Protein AF-A0AAP3NME7-F1 (afdb_monomer)

Secondary structure (DSSP, 8-state):
--SSS-HHHHHHHHHHHHHTTS-HHHHHHHHHHHHHH-SEEEEESS----SSTTHHHHTTPPPP-EESS--GGGTTSSTT-EEEEE-TT--EEEEEEE-STTS-EEEEEEEE-TTS-EEEEEEEE-TT-SS--EEEEEEEEEEEETTEEEEEEEESSTT-EEEEEEEE-GGG-EEEEEEEETT-SS-EEEEEEEETTEEEEEEETTEEEEE---

Nearest PDB structures (foldseek):
  7q97-assembly1_B  TM=2.924E-01  e=1.103E-02  Pseudomonas protegens Pf-5
  5jdp-assembly1_A  TM=5.737E-01  e=1.686E+00  Homo sapiens

Solvent-accessible surface area (backbone atoms only — not comparable to full-atom values): 11974 Å² total; per-residue (Å²): 134,72,68,85,77,29,66,69,55,46,54,51,51,55,53,48,60,60,58,68,74,57,62,65,71,58,53,54,51,49,50,57,54,48,61,72,58,40,68,46,79,49,39,16,62,32,70,69,80,77,92,60,82,62,53,44,60,77,67,72,48,78,72,34,50,80,52,77,91,74,50,81,88,51,44,60,76,44,52,45,30,27,38,39,24,16,34,90,85,68,45,74,37,36,40,35,31,20,70,34,90,94,60,28,35,44,36,35,43,48,45,81,43,98,87,71,29,38,38,34,41,32,36,38,37,36,94,86,61,86,50,81,60,43,72,51,32,40,35,37,40,37,75,80,51,99,47,33,37,36,36,40,37,36,40,75,49,93,75,43,39,36,39,40,36,40,32,41,44,79,93,82,36,66,37,37,36,40,38,40,44,60,92,51,96,62,71,47,61,33,44,48,41,68,54,95,92,37,79,41,38,33,22,45,82,94,43,78,72,34,66,57,81,131

Radius of gyration: 18.11 Å; Cα contacts (8 Å, |Δi|>4): 436; chains: 1; bounding box: 48×40×45 Å

Sequence (214 aa):
MDIIRNDKIVEIKDMLFDKLKQDISFLEKRITIQERSVSNWKYATDEFYTLIPFEKELNKMKKGRILKNIQFDERFASPYIFSFGFSKEEKLLLTQHSLGKDFGIISQVYDYHNSGCIEYFILRSYPSKKYNSKLVSIGILFQ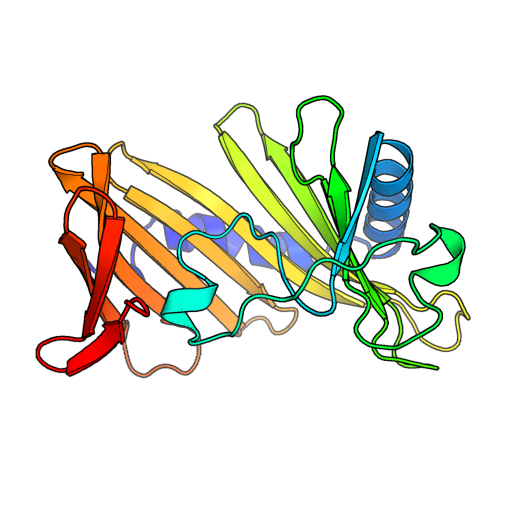INDLLQAHVCVSDNKHNWSTTAYHVGNENKVDKIFRYASGWNNQTEYDLEYVDNKLNKIKIGNVVWWKSKK

Mean predicted aligned error: 3.88 Å

Organism: Phocaeicola vulgatus (NCBI:txid821)

Foldseek 3Di:
DALVPDPVLVVVQVVFLVVQPDDPVVVVVVLVVLVVQFPDKWKWQAAADDPDPCPCQQVVHDHTDTDPPQDPVCQAVDFRTWIFGAHPVRHTAKIWGYNDPPQAIWIKGWDQDPQRKIKIWIKGDDPVVPDHIHTAKIKMWHAPDPQKIKIKMAGPPSQWIKMKMFGQDPPRHGQKIWIDIRPDPGIFIWGFDDDPNHTAFIDRVVHTSGGDDD

pLDDT: mean 93.89, std 5.18, range [59.44, 98.56]

Structure (mmCIF, N/CA/C/O backbone):
data_AF-A0AAP3NME7-F1
#
_entry.id   AF-A0AAP3NME7-F1
#
loop_
_atom_site.group_PDB
_atom_site.id
_atom_site.type_symbol
_atom_site.label_atom_id
_atom_site.label_alt_id
_atom_site.label_comp_id
_atom_site.label_asym_id
_atom_site.label_entity_id
_atom_site.label_seq_id
_atom_site.pdbx_PDB_ins_code
_atom_site.Cartn_x
_atom_site.Cartn_y
_atom_site.Cartn_z
_atom_site.occupancy
_atom_site.B_iso_or_equiv
_atom_site.auth_seq_id
_atom_site.auth_comp_id
_atom_site.auth_asym_id
_atom_site.auth_atom_id
_atom_site.pdbx_PDB_model_num
ATOM 1 N N . MET A 1 1 ? -21.104 -9.146 -0.918 1.00 86.38 1 MET A N 1
ATOM 2 C CA . MET A 1 1 ? -20.842 -8.491 -2.221 1.00 86.38 1 MET A CA 1
ATOM 3 C C . MET A 1 1 ? -19.822 -9.324 -2.976 1.00 86.38 1 MET A C 1
ATOM 5 O O . MET A 1 1 ? -18.858 -9.711 -2.338 1.00 86.38 1 MET A O 1
ATOM 9 N N . ASP A 1 2 ? -20.010 -9.604 -4.268 1.00 92.94 2 ASP A N 1
ATOM 10 C CA . ASP A 1 2 ? -18.978 -10.248 -5.100 1.00 92.94 2 ASP A CA 1
ATOM 11 C C . ASP A 1 2 ? -18.031 -9.175 -5.659 1.00 92.94 2 ASP A C 1
ATOM 13 O O . ASP A 1 2 ? -18.408 -8.399 -6.537 1.00 92.94 2 ASP A O 1
ATOM 17 N N . ILE A 1 3 ? -16.821 -9.085 -5.103 1.00 95.44 3 ILE A N 1
ATOM 18 C CA . ILE A 1 3 ? -15.822 -8.089 -5.527 1.00 95.44 3 ILE A CA 1
ATOM 19 C C . ILE A 1 3 ? -14.993 -8.565 -6.717 1.00 95.44 3 ILE A C 1
ATOM 21 O O . ILE A 1 3 ? -14.364 -7.756 -7.391 1.00 95.44 3 ILE A O 1
ATOM 25 N N . ILE A 1 4 ? -14.984 -9.873 -6.976 1.00 94.00 4 ILE A N 1
ATOM 26 C CA . ILE A 1 4 ? -14.194 -10.483 -8.046 1.00 94.00 4 ILE A CA 1
ATOM 27 C C . ILE A 1 4 ? -14.828 -10.144 -9.398 1.00 94.00 4 ILE A C 1
ATOM 29 O O . ILE A 1 4 ? -14.119 -9.919 -10.377 1.00 94.00 4 ILE A O 1
ATOM 33 N N . ARG A 1 5 ? -16.165 -10.084 -9.432 1.00 94.50 5 ARG A N 1
ATOM 34 C CA . ARG A 1 5 ? -16.970 -9.773 -10.622 1.00 94.50 5 ARG A CA 1
ATOM 35 C C . ARG A 1 5 ? -17.509 -8.343 -10.657 1.00 94.50 5 ARG A C 1
ATOM 37 O O . ARG A 1 5 ? -18.351 -8.043 -11.491 1.00 94.50 5 ARG A O 1
ATOM 44 N N . ASN A 1 6 ? -17.076 -7.465 -9.755 1.00 97.19 6 ASN A N 1
ATOM 45 C CA . ASN A 1 6 ? -17.519 -6.075 -9.784 1.00 97.19 6 ASN A CA 1
ATOM 46 C C . ASN A 1 6 ? -16.933 -5.353 -11.010 1.00 97.19 6 ASN A C 1
ATOM 48 O O . ASN A 1 6 ? -15.712 -5.256 -11.129 1.00 97.19 6 ASN A O 1
ATOM 52 N N . ASP A 1 7 ? -17.792 -4.810 -11.876 1.00 97.00 7 ASP A N 1
ATOM 53 C CA . ASP A 1 7 ? -17.394 -4.218 -13.163 1.00 97.00 7 ASP A CA 1
ATOM 54 C C . ASP A 1 7 ? -16.286 -3.168 -13.028 1.00 97.00 7 ASP A C 1
ATOM 56 O O . ASP A 1 7 ? -15.306 -3.200 -13.771 1.00 97.00 7 ASP A O 1
ATOM 60 N N . LYS A 1 8 ? -16.383 -2.277 -12.030 1.00 97.00 8 LYS A N 1
ATOM 61 C CA . LYS A 1 8 ? -15.382 -1.223 -11.827 1.00 97.00 8 LYS A CA 1
ATOM 62 C C . LYS A 1 8 ? -14.039 -1.787 -11.367 1.00 97.00 8 LYS A C 1
ATOM 64 O O . LYS A 1 8 ? -12.994 -1.321 -11.814 1.00 97.00 8 LYS A O 1
ATOM 69 N N . ILE A 1 9 ? -14.047 -2.794 -10.493 1.00 97.81 9 ILE A N 1
ATOM 70 C CA . ILE A 1 9 ? -12.821 -3.482 -10.059 1.00 97.81 9 ILE A CA 1
ATOM 71 C C . ILE A 1 9 ? -12.172 -4.210 -11.240 1.00 97.81 9 ILE A C 1
ATOM 73 O O . ILE A 1 9 ? -10.954 -4.130 -11.398 1.00 97.81 9 ILE A O 1
ATOM 77 N N . VAL A 1 10 ? -12.965 -4.878 -12.084 1.00 96.81 10 VAL A N 1
ATOM 78 C CA . VAL A 1 10 ? -12.473 -5.579 -13.280 1.00 96.81 10 VAL A CA 1
ATOM 79 C C . VAL A 1 10 ? -11.861 -4.596 -14.280 1.00 96.81 10 VAL A C 1
ATOM 81 O O . VAL A 1 10 ? -10.721 -4.806 -14.690 1.00 96.81 10 VAL A O 1
ATOM 84 N N . GLU A 1 11 ? -12.557 -3.497 -14.589 1.00 97.56 11 GLU A N 1
ATOM 85 C CA . GLU A 1 11 ? -12.071 -2.423 -15.468 1.00 97.56 11 GLU A CA 1
ATOM 86 C C . GLU A 1 11 ? -10.728 -1.863 -14.978 1.00 97.56 11 GLU A C 1
ATOM 88 O O . GLU A 1 11 ? -9.763 -1.769 -15.738 1.00 97.56 11 GLU A O 1
ATOM 93 N N . ILE A 1 12 ? -10.638 -1.533 -13.685 1.00 97.44 12 ILE A N 1
ATOM 94 C CA . ILE A 1 12 ? -9.415 -0.996 -13.086 1.00 97.44 12 ILE A CA 1
ATOM 95 C C . ILE A 1 12 ? -8.284 -2.023 -13.114 1.00 97.44 12 ILE A C 1
ATOM 97 O O . ILE A 1 12 ? -7.155 -1.681 -13.455 1.00 97.44 12 ILE A O 1
ATOM 101 N N . LYS A 1 13 ? -8.566 -3.283 -12.784 1.00 96.88 13 LYS A N 1
ATOM 102 C CA . LYS A 1 13 ? -7.583 -4.369 -12.831 1.00 96.88 13 LYS A CA 1
ATOM 103 C C . LYS A 1 13 ? -7.006 -4.527 -14.245 1.00 96.88 13 LYS A C 1
ATOM 105 O O . LYS A 1 13 ? -5.787 -4.608 -14.387 1.00 96.88 13 LYS A O 1
ATOM 110 N N . ASP A 1 14 ? -7.847 -4.520 -15.278 1.00 95.31 14 ASP A N 1
ATOM 111 C CA . ASP A 1 14 ? -7.400 -4.642 -16.671 1.00 95.31 14 ASP A CA 1
ATOM 112 C C . ASP A 1 14 ? -6.575 -3.415 -17.105 1.00 95.31 14 ASP A C 1
ATOM 114 O O . ASP A 1 14 ? -5.476 -3.567 -17.646 1.00 95.31 14 ASP A O 1
ATOM 118 N N . MET A 1 15 ? -7.019 -2.204 -16.746 1.00 95.81 15 MET A N 1
ATOM 119 C CA . MET A 1 15 ? -6.250 -0.969 -16.948 1.00 95.81 15 MET A CA 1
ATOM 120 C C . MET A 1 15 ? -4.861 -1.043 -16.289 1.00 95.81 15 MET A C 1
ATOM 122 O O . MET A 1 15 ? -3.862 -0.643 -16.892 1.00 95.81 15 MET A O 1
ATOM 126 N N . LEU A 1 16 ? -4.765 -1.545 -15.054 1.00 96.50 16 LEU A N 1
ATOM 127 C CA . LEU A 1 16 ? -3.485 -1.675 -14.356 1.00 96.50 16 LEU A CA 1
ATOM 128 C C . LEU A 1 16 ? -2.552 -2.684 -15.043 1.00 96.50 16 LEU A C 1
ATOM 130 O O . LEU A 1 16 ? -1.351 -2.426 -15.139 1.00 96.50 16 LEU A O 1
ATOM 134 N N . PHE A 1 17 ? -3.078 -3.801 -15.557 1.00 95.38 17 PHE A N 1
ATOM 135 C CA . PHE A 1 17 ? -2.277 -4.762 -16.323 1.00 95.38 17 PHE A CA 1
ATOM 136 C C . PHE A 1 17 ? -1.698 -4.152 -17.602 1.00 95.38 17 PHE A C 1
ATOM 138 O O . PHE A 1 17 ? -0.556 -4.452 -17.960 1.00 95.38 17 PHE A O 1
ATOM 145 N N . ASP A 1 18 ? -2.432 -3.266 -18.273 1.00 92.50 18 ASP A N 1
ATOM 146 C CA . ASP A 1 18 ? -1.892 -2.526 -19.413 1.00 92.50 18 ASP A CA 1
ATOM 147 C C . ASP A 1 18 ? -0.803 -1.536 -18.996 1.00 92.50 18 ASP A C 1
ATOM 149 O O . ASP A 1 18 ? 0.238 -1.448 -19.656 1.00 92.50 18 ASP A O 1
ATOM 153 N N . LYS A 1 19 ? -0.969 -0.870 -17.848 1.00 93.00 19 LYS A N 1
ATOM 154 C CA . LYS A 1 19 ? 0.046 0.029 -17.281 1.00 93.00 19 LYS A CA 1
ATOM 155 C C . LYS A 1 19 ? 1.337 -0.675 -16.853 1.00 93.00 19 LYS A C 1
ATOM 157 O O . LYS A 1 19 ? 2.363 -0.004 -16.748 1.00 93.00 19 LYS A O 1
ATOM 162 N N . LEU A 1 20 ? 1.355 -1.994 -16.646 1.00 89.88 20 LEU A N 1
ATOM 163 C CA . LEU A 1 20 ? 2.603 -2.723 -16.360 1.00 89.88 20 LEU A CA 1
ATOM 164 C C . LEU A 1 20 ? 3.596 -2.706 -17.530 1.00 89.88 20 LEU A C 1
ATOM 166 O O . LEU A 1 20 ? 4.779 -2.968 -17.330 1.00 89.88 20 LEU A O 1
ATOM 170 N N . LYS A 1 21 ? 3.137 -2.393 -18.746 1.00 86.25 21 LYS A N 1
ATOM 171 C CA . LYS A 1 21 ? 3.973 -2.313 -19.955 1.00 86.25 21 LYS A CA 1
ATOM 172 C C . LYS A 1 21 ? 4.757 -0.995 -20.057 1.00 86.25 21 LYS A C 1
ATOM 174 O O . LYS A 1 21 ? 5.397 -0.751 -21.076 1.00 86.25 21 LYS A O 1
ATOM 179 N N . GLN A 1 22 ? 4.675 -0.131 -19.042 1.00 85.00 22 GLN A N 1
ATOM 180 C CA . GLN A 1 22 ? 5.386 1.145 -19.003 1.00 85.00 22 GLN A CA 1
ATOM 181 C C . GLN A 1 22 ? 6.907 0.965 -19.041 1.00 85.00 22 GLN A C 1
ATOM 183 O O . GLN A 1 22 ? 7.461 0.008 -18.500 1.00 85.00 22 GLN A O 1
ATOM 188 N N . ASP A 1 23 ? 7.584 1.941 -19.646 1.00 90.81 23 ASP A N 1
ATOM 189 C CA . ASP A 1 23 ? 9.041 1.980 -19.695 1.00 90.81 23 ASP A CA 1
ATOM 190 C C . ASP A 1 23 ? 9.629 2.170 -18.286 1.00 90.81 23 ASP A C 1
ATOM 192 O O . ASP A 1 23 ? 9.327 3.132 -17.576 1.00 90.81 23 ASP A O 1
ATOM 196 N N . ILE A 1 24 ? 10.523 1.263 -17.896 1.00 94.50 24 ILE A N 1
ATOM 197 C CA . ILE A 1 24 ? 11.250 1.319 -16.626 1.00 94.50 24 ILE A CA 1
ATOM 198 C C . ILE A 1 24 ? 12.038 2.627 -16.495 1.00 94.50 24 ILE A C 1
ATOM 200 O O . ILE A 1 24 ? 12.068 3.205 -15.408 1.00 94.50 24 ILE A O 1
ATOM 204 N N . SER A 1 25 ? 12.606 3.146 -17.590 1.00 93.38 25 SER A N 1
ATOM 205 C CA . SER A 1 25 ? 13.375 4.398 -17.566 1.00 93.38 25 SER A CA 1
ATOM 206 C C . SER A 1 25 ? 12.507 5.599 -17.173 1.00 93.38 25 SER A C 1
ATOM 208 O O . SER A 1 25 ? 12.960 6.527 -16.494 1.00 93.38 25 SER A O 1
ATOM 210 N N . PHE A 1 26 ? 11.228 5.575 -17.560 1.00 94.81 26 PHE A N 1
ATOM 211 C CA . PHE A 1 26 ? 10.251 6.578 -17.160 1.00 94.81 26 PHE A CA 1
ATOM 212 C C . PHE A 1 26 ? 9.952 6.478 -15.659 1.00 94.81 26 PHE A C 1
ATOM 214 O O . PHE A 1 26 ? 9.967 7.495 -14.966 1.00 94.81 26 PHE A O 1
ATOM 221 N N . LEU A 1 27 ? 9.763 5.267 -15.131 1.00 96.00 27 LEU A N 1
ATOM 222 C CA . LEU A 1 27 ? 9.500 5.046 -13.704 1.00 96.00 27 LEU A CA 1
ATOM 223 C C . LEU A 1 27 ? 10.687 5.444 -12.814 1.00 96.00 27 LEU A C 1
ATOM 225 O O . LEU A 1 27 ? 10.493 6.043 -11.757 1.00 96.00 27 LEU A O 1
ATOM 229 N N . GLU A 1 28 ? 11.920 5.191 -13.252 1.00 95.50 28 GLU A N 1
ATOM 230 C CA . GLU A 1 28 ? 13.125 5.660 -12.555 1.00 95.50 28 GLU A CA 1
ATOM 231 C C . GLU A 1 28 ? 13.175 7.192 -12.476 1.00 95.50 28 GLU A C 1
ATOM 233 O O . GLU A 1 28 ? 13.398 7.754 -11.401 1.00 95.50 28 GLU A O 1
ATOM 238 N N . LYS A 1 29 ? 12.883 7.885 -13.587 1.00 95.06 29 LYS A N 1
ATOM 239 C CA . LYS A 1 29 ? 12.782 9.355 -13.602 1.00 95.06 29 LYS A CA 1
ATOM 240 C C . LYS A 1 29 ? 11.693 9.853 -12.654 1.00 95.06 29 LYS A C 1
ATOM 242 O O . LYS A 1 29 ? 11.905 10.844 -11.957 1.00 95.06 29 LYS A O 1
ATOM 247 N N . ARG A 1 30 ? 10.545 9.168 -12.599 1.00 96.06 30 ARG A N 1
ATOM 248 C CA . ARG A 1 30 ? 9.440 9.499 -11.684 1.00 96.06 30 ARG A CA 1
ATOM 249 C C . ARG A 1 30 ? 9.868 9.405 -10.221 1.00 96.06 30 ARG A C 1
ATOM 251 O O . ARG A 1 30 ? 9.563 10.323 -9.468 1.00 96.06 30 ARG A O 1
ATOM 258 N N . ILE A 1 31 ? 10.644 8.388 -9.838 1.00 97.06 31 ILE A N 1
ATOM 259 C CA . ILE A 1 31 ? 11.216 8.295 -8.482 1.00 97.06 31 ILE A CA 1
ATOM 260 C C . ILE A 1 31 ? 12.098 9.510 -8.184 1.00 97.06 31 ILE A C 1
ATOM 262 O O . ILE A 1 31 ? 11.928 10.136 -7.142 1.00 97.06 31 ILE A O 1
ATOM 266 N N . THR A 1 32 ? 13.003 9.885 -9.095 1.00 95.62 32 THR A N 1
ATOM 267 C CA . THR A 1 32 ? 13.884 11.049 -8.892 1.00 95.62 32 THR A CA 1
ATOM 268 C C . THR A 1 32 ? 13.103 12.357 -8.763 1.00 95.62 32 THR A C 1
ATOM 270 O O . THR A 1 32 ? 13.440 13.197 -7.929 1.00 95.62 32 THR A O 1
ATOM 273 N N . ILE A 1 33 ? 12.060 12.547 -9.575 1.00 96.06 33 ILE A N 1
ATOM 274 C CA . ILE A 1 33 ? 11.172 13.714 -9.475 1.00 96.06 33 ILE A CA 1
ATOM 275 C C . ILE A 1 33 ? 10.486 13.729 -8.108 1.00 96.06 33 ILE A C 1
ATOM 277 O O . ILE A 1 33 ? 10.497 14.759 -7.433 1.00 96.06 33 ILE A O 1
ATOM 281 N N . GLN A 1 34 ? 9.944 12.586 -7.679 1.00 96.56 34 GLN A N 1
ATOM 282 C CA . GLN A 1 34 ? 9.242 12.495 -6.409 1.00 96.56 34 GLN A CA 1
ATOM 283 C C . GLN A 1 34 ? 10.178 12.761 -5.230 1.00 96.56 34 GLN A C 1
ATOM 285 O O . GLN A 1 34 ? 9.835 13.554 -4.360 1.00 96.56 34 GLN A O 1
ATOM 290 N N . GLU A 1 35 ? 11.378 12.180 -5.233 1.00 96.56 35 GLU A N 1
ATOM 291 C CA . GLU A 1 35 ? 12.401 12.385 -4.203 1.00 96.56 35 GLU A CA 1
ATOM 292 C C . GLU A 1 35 ? 12.738 13.875 -4.023 1.00 96.56 35 GLU A C 1
ATOM 294 O O . GLU A 1 35 ? 12.797 14.358 -2.896 1.00 96.56 35 GLU A O 1
ATOM 299 N N . ARG A 1 36 ? 12.853 14.634 -5.124 1.00 96.44 36 ARG A N 1
ATOM 300 C CA . ARG A 1 36 ? 13.091 16.092 -5.097 1.00 96.44 36 ARG A CA 1
ATOM 301 C C . ARG A 1 36 ? 11.895 16.909 -4.605 1.00 96.44 36 ARG A C 1
ATOM 303 O O . ARG A 1 36 ? 12.078 18.034 -4.154 1.00 96.44 36 ARG A O 1
ATOM 310 N N . SER A 1 37 ? 10.683 16.373 -4.726 1.00 96.62 37 SER A N 1
ATOM 311 C CA . SER A 1 37 ? 9.457 17.024 -4.243 1.00 96.62 37 SER A CA 1
ATOM 312 C C . SER A 1 37 ? 9.191 16.788 -2.751 1.00 96.62 37 SER A C 1
ATOM 314 O O . SER A 1 37 ? 8.343 17.461 -2.158 1.00 96.62 37 SER A O 1
ATOM 316 N N . VAL A 1 38 ? 9.911 15.847 -2.129 1.00 98.19 38 VAL A N 1
ATOM 317 C CA . VAL A 1 38 ? 9.785 15.571 -0.698 1.00 98.19 38 VAL A CA 1
ATOM 318 C C . VAL A 1 38 ? 10.272 16.770 0.106 1.00 98.19 38 VAL A C 1
ATOM 320 O O . VAL A 1 38 ? 11.386 17.254 -0.060 1.00 98.19 38 VAL A O 1
ATOM 323 N N . SER A 1 39 ? 9.419 17.229 1.015 1.00 98.00 39 SER A N 1
ATOM 324 C CA . SER A 1 39 ? 9.710 18.325 1.939 1.00 98.00 39 SER A CA 1
ATOM 325 C C . SER A 1 39 ? 10.208 17.832 3.295 1.00 98.00 39 SER A C 1
ATOM 327 O O . SER A 1 39 ? 10.923 18.556 3.980 1.00 98.00 39 SER A O 1
ATOM 329 N N . ASN A 1 40 ? 9.842 16.610 3.688 1.00 97.12 40 ASN A N 1
ATOM 330 C CA . ASN A 1 40 ? 10.252 16.023 4.958 1.00 97.12 40 ASN A CA 1
ATOM 331 C C . ASN A 1 40 ? 10.410 14.502 4.850 1.00 97.12 40 ASN A C 1
ATOM 333 O O . ASN A 1 40 ? 9.555 13.827 4.277 1.00 97.12 40 ASN A O 1
ATOM 337 N N . TRP A 1 41 ? 11.465 13.965 5.459 1.00 97.88 41 TRP A N 1
ATOM 338 C CA . TRP A 1 41 ? 11.725 12.530 5.532 1.00 97.88 41 TRP A CA 1
ATOM 339 C C . TRP A 1 41 ? 11.542 12.015 6.957 1.00 97.88 41 TRP A C 1
ATOM 341 O O . TRP A 1 41 ? 12.089 12.567 7.910 1.00 97.88 41 TRP A O 1
ATOM 351 N N . LYS A 1 42 ? 10.800 10.916 7.100 1.00 97.81 42 LYS A N 1
ATOM 352 C CA . LYS A 1 42 ? 10.694 10.154 8.352 1.00 97.81 42 LYS A CA 1
ATOM 353 C C . LYS A 1 42 ? 11.240 8.753 8.118 1.00 97.81 42 LYS A C 1
ATOM 355 O O . LYS A 1 42 ? 11.057 8.194 7.040 1.00 97.81 42 LYS A O 1
ATOM 360 N N . TYR A 1 43 ? 11.868 8.175 9.137 1.00 97.75 43 TYR A N 1
ATOM 361 C CA . TYR A 1 43 ? 12.502 6.863 9.036 1.00 97.75 43 TYR A CA 1
ATOM 362 C C . TYR A 1 43 ? 11.931 5.899 10.068 1.00 97.75 43 TYR A C 1
ATOM 364 O O . TYR A 1 43 ? 11.576 6.307 11.177 1.00 97.75 43 TYR A O 1
ATOM 372 N N . ALA A 1 44 ? 11.842 4.618 9.723 1.00 97.00 44 ALA A N 1
ATOM 373 C CA . ALA A 1 44 ? 11.409 3.578 10.644 1.00 97.00 44 ALA A CA 1
ATOM 374 C C . ALA A 1 44 ? 12.091 2.232 10.374 1.00 97.00 44 ALA A C 1
ATOM 376 O O . ALA A 1 44 ? 12.656 2.005 9.310 1.00 97.00 44 ALA A O 1
ATOM 377 N N . THR A 1 45 ? 12.008 1.331 11.351 1.00 94.56 45 THR A N 1
ATOM 378 C CA . THR A 1 45 ? 12.553 -0.039 11.265 1.00 94.56 45 THR A CA 1
ATOM 379 C C . THR A 1 45 ? 11.772 -0.973 10.337 1.00 94.56 45 THR A C 1
ATOM 381 O O . THR A 1 45 ? 12.190 -2.103 10.125 1.00 94.56 45 THR A O 1
ATOM 384 N N . ASP A 1 46 ? 10.574 -0.566 9.922 1.00 93.88 46 ASP A N 1
ATOM 385 C CA . ASP A 1 46 ? 9.649 -1.322 9.074 1.00 93.88 46 ASP A CA 1
ATOM 386 C C . ASP A 1 46 ? 8.564 -0.357 8.560 1.00 93.88 46 ASP A C 1
ATOM 388 O O . ASP A 1 46 ? 8.566 0.828 8.922 1.00 93.88 46 ASP A O 1
ATOM 392 N N . GLU A 1 47 ? 7.587 -0.849 7.799 1.00 93.00 47 GLU A N 1
ATOM 393 C CA . GLU A 1 47 ? 6.435 -0.069 7.367 1.00 93.00 47 GLU A CA 1
ATOM 394 C C . GLU A 1 47 ? 5.745 0.606 8.572 1.00 93.00 47 GLU A C 1
ATOM 396 O O . GLU A 1 47 ? 5.158 -0.026 9.461 1.00 93.00 47 GLU A O 1
ATOM 401 N N . PHE A 1 48 ? 5.793 1.939 8.623 1.00 95.50 48 PHE A N 1
ATOM 402 C CA . PHE A 1 48 ? 5.149 2.743 9.664 1.00 95.50 48 PHE A CA 1
ATOM 403 C C . PHE A 1 48 ? 3.922 3.472 9.125 1.00 95.50 48 PHE A C 1
ATOM 405 O O . PHE A 1 48 ? 2.865 3.431 9.767 1.00 95.50 48 PHE A O 1
ATOM 412 N N . TYR A 1 49 ? 4.059 4.065 7.942 1.00 95.25 49 TYR A N 1
ATOM 413 C CA . TYR A 1 49 ? 3.019 4.789 7.224 1.00 95.25 49 TYR A CA 1
ATOM 414 C C . TYR A 1 49 ? 2.576 3.974 6.011 1.00 95.25 49 TYR A C 1
ATOM 416 O O . TYR A 1 49 ? 3.416 3.431 5.305 1.00 95.25 49 TYR A O 1
ATOM 424 N N . THR A 1 50 ? 1.267 3.896 5.793 1.00 93.69 50 THR A N 1
ATOM 425 C CA . THR A 1 50 ? 0.651 3.261 4.625 1.00 93.69 50 THR A CA 1
ATOM 426 C C . THR A 1 50 ? -0.613 4.033 4.274 1.00 93.69 50 THR A C 1
ATOM 428 O O . THR A 1 50 ? -1.265 4.583 5.166 1.00 93.69 50 THR A O 1
ATOM 431 N N . LEU A 1 51 ? -0.925 4.114 2.983 1.00 94.25 51 LEU A N 1
ATOM 432 C CA . LEU A 1 51 ? -2.163 4.724 2.492 1.00 94.25 51 LEU A CA 1
ATOM 433 C C . LEU A 1 51 ? -3.308 3.709 2.408 1.00 94.25 51 LEU A C 1
ATOM 435 O O . LEU A 1 51 ? -4.455 4.108 2.236 1.00 94.25 51 LEU A O 1
ATOM 439 N N . ILE A 1 52 ? -3.004 2.413 2.528 1.00 94.88 52 ILE A N 1
ATOM 440 C CA . ILE A 1 52 ? -3.986 1.340 2.398 1.00 94.88 52 ILE A CA 1
ATOM 441 C C . ILE A 1 52 ? -4.685 1.124 3.751 1.00 94.88 52 ILE A C 1
ATOM 443 O O . ILE A 1 52 ? -4.013 0.810 4.743 1.00 94.88 52 ILE A O 1
ATOM 447 N N . PRO A 1 53 ? -6.019 1.297 3.837 1.00 94.69 53 PRO A N 1
ATOM 448 C CA . PRO A 1 53 ? -6.737 1.150 5.096 1.00 94.69 53 PRO A CA 1
ATOM 449 C C . PRO A 1 53 ? -6.612 -0.265 5.672 1.00 94.69 53 PRO A C 1
ATOM 451 O O . PRO A 1 53 ? -6.739 -1.258 4.955 1.00 94.69 53 PRO A O 1
ATOM 454 N N . PHE A 1 54 ? -6.403 -0.346 6.988 1.00 95.62 54 PHE A N 1
ATOM 455 C CA . PHE A 1 54 ? -6.338 -1.592 7.768 1.00 95.62 54 PHE A CA 1
ATOM 456 C C . PHE A 1 54 ? -5.275 -2.610 7.318 1.00 95.62 54 PHE A C 1
ATOM 458 O O . PHE A 1 54 ? -5.334 -3.774 7.719 1.00 95.62 54 PHE A O 1
ATOM 465 N N . GLU A 1 55 ? -4.297 -2.207 6.499 1.00 93.62 55 GLU A N 1
ATOM 466 C CA . GLU A 1 55 ? -3.301 -3.116 5.912 1.00 93.62 55 GLU A CA 1
ATOM 467 C C . GLU A 1 55 ? -2.565 -3.934 6.984 1.00 93.62 55 GLU A C 1
ATOM 469 O O . GLU A 1 55 ? -2.332 -5.136 6.844 1.00 93.62 55 GLU A O 1
ATOM 474 N N . LYS A 1 56 ? -2.249 -3.320 8.123 1.00 92.81 56 LYS A N 1
ATOM 475 C CA . LYS A 1 56 ? -1.499 -3.987 9.194 1.00 92.81 56 LYS A CA 1
ATOM 476 C C . LYS A 1 56 ? -2.361 -4.956 9.974 1.00 92.81 56 LYS A C 1
ATOM 478 O O . LYS A 1 56 ? -1.923 -6.060 10.288 1.00 92.81 56 LYS A O 1
ATOM 483 N N . GLU A 1 57 ? -3.583 -4.553 10.281 1.00 95.44 57 GLU A N 1
ATOM 484 C CA . GLU A 1 57 ? -4.555 -5.348 11.011 1.00 95.44 57 GLU A CA 1
ATOM 485 C C . GLU A 1 57 ? -4.960 -6.582 10.198 1.00 95.44 57 GLU A C 1
ATOM 487 O O . GLU A 1 57 ? -4.935 -7.704 10.713 1.00 95.44 57 GLU A O 1
ATOM 492 N N . LEU A 1 58 ? -5.236 -6.397 8.904 1.00 95.56 58 LEU A N 1
ATOM 493 C CA . LEU A 1 58 ? -5.625 -7.464 7.985 1.00 95.56 58 LEU A CA 1
ATOM 494 C C . LEU A 1 58 ? -4.492 -8.462 7.734 1.00 95.56 58 LEU A C 1
ATOM 496 O O . LEU A 1 58 ? -4.763 -9.658 7.661 1.00 95.56 58 LEU A O 1
ATOM 500 N N . ASN A 1 59 ? -3.237 -8.014 7.658 1.00 94.06 59 ASN A N 1
ATOM 501 C CA . ASN A 1 59 ? -2.087 -8.902 7.446 1.00 94.06 59 ASN A CA 1
ATOM 502 C C . ASN A 1 59 ? -1.385 -9.327 8.753 1.00 94.06 59 ASN A C 1
ATOM 504 O O . ASN A 1 59 ? -0.360 -10.001 8.712 1.00 94.06 59 ASN A O 1
ATOM 508 N N . LYS A 1 60 ? -1.927 -8.951 9.922 1.00 92.25 60 LYS A N 1
ATOM 509 C CA . LYS A 1 60 ? -1.348 -9.208 11.260 1.00 92.25 60 LYS A CA 1
ATOM 510 C C . LYS A 1 60 ? 0.104 -8.725 11.401 1.00 92.25 60 LYS A C 1
ATOM 512 O O . LYS A 1 60 ? 0.894 -9.294 12.158 1.00 92.25 60 LYS A O 1
ATOM 517 N N . MET A 1 61 ? 0.441 -7.650 10.697 1.00 90.75 61 MET A N 1
ATOM 518 C CA . MET A 1 61 ? 1.777 -7.069 10.679 1.00 90.75 61 MET A CA 1
ATOM 519 C C . MET A 1 61 ? 1.991 -6.169 11.894 1.00 90.75 61 MET A C 1
ATOM 521 O O . MET A 1 61 ? 1.097 -5.449 12.348 1.00 90.75 61 MET A O 1
ATOM 525 N N . LYS A 1 62 ? 3.210 -6.188 12.439 1.00 89.50 62 LYS A N 1
ATOM 526 C CA . LYS A 1 62 ? 3.606 -5.229 13.473 1.00 89.50 62 LYS A CA 1
ATOM 527 C C . LYS A 1 62 ? 3.893 -3.885 12.811 1.00 89.50 62 LYS A C 1
ATOM 529 O O . LYS A 1 62 ? 4.479 -3.821 11.741 1.00 89.50 62 LYS A O 1
ATOM 534 N N . LYS A 1 63 ? 3.521 -2.797 13.481 1.00 90.75 63 LYS A N 1
ATOM 535 C CA . LYS A 1 63 ? 3.941 -1.457 13.070 1.00 90.75 63 LYS A CA 1
ATOM 536 C C . LYS A 1 63 ? 5.438 -1.283 13.346 1.00 90.75 63 LYS A C 1
ATOM 538 O O . LYS A 1 63 ? 5.894 -1.642 14.435 1.00 90.75 63 LYS A O 1
ATOM 543 N N . GLY A 1 64 ? 6.168 -0.699 12.393 1.00 93.06 64 GLY A N 1
ATOM 544 C CA . GLY A 1 64 ? 7.561 -0.298 12.594 1.00 93.06 64 GLY A CA 1
ATOM 545 C C . GLY A 1 64 ? 7.740 0.680 13.763 1.00 93.06 64 GLY A C 1
ATOM 546 O O . GLY A 1 64 ? 6.774 1.212 14.320 1.00 93.06 64 GLY A O 1
ATOM 547 N N . ARG A 1 65 ? 8.990 0.945 14.143 1.00 95.38 65 ARG A N 1
ATOM 548 C CA . ARG A 1 65 ? 9.343 1.963 15.144 1.00 95.38 65 ARG A CA 1
ATOM 549 C C . ARG A 1 65 ? 10.046 3.121 14.462 1.00 95.38 65 ARG A C 1
ATOM 551 O O . ARG A 1 65 ? 10.920 2.884 13.636 1.00 95.38 65 ARG A O 1
ATOM 558 N N . ILE A 1 66 ? 9.680 4.347 14.827 1.00 97.06 66 ILE A N 1
ATOM 559 C CA . ILE A 1 66 ? 10.321 5.549 14.288 1.00 97.06 66 ILE A CA 1
ATOM 560 C C . ILE A 1 66 ? 11.786 5.575 14.720 1.00 97.06 66 ILE A C 1
ATOM 562 O O . ILE A 1 66 ? 12.097 5.435 15.905 1.00 97.06 66 ILE A O 1
ATOM 566 N N . LEU A 1 67 ? 12.661 5.773 13.742 1.00 95.56 67 LEU A N 1
ATOM 567 C CA . LEU A 1 67 ? 14.088 5.969 13.927 1.00 95.56 67 LEU A CA 1
ATOM 568 C C . LEU A 1 67 ? 14.373 7.469 13.988 1.00 95.56 67 LEU A C 1
ATOM 570 O O . LEU A 1 67 ? 13.875 8.247 13.174 1.00 95.56 67 LEU A O 1
ATOM 574 N N . LYS A 1 68 ? 15.168 7.868 14.977 1.00 93.19 68 LYS A N 1
ATOM 575 C CA . LYS A 1 68 ? 15.657 9.241 15.128 1.00 93.19 68 LYS A CA 1
ATOM 576 C C . LYS A 1 68 ? 17.080 9.322 14.580 1.00 93.19 68 LYS A C 1
ATOM 578 O O . LYS A 1 68 ? 17.796 8.328 14.618 1.00 93.19 68 LYS A O 1
ATOM 583 N N . ASN A 1 69 ? 17.483 10.512 14.143 1.00 90.69 69 ASN A N 1
ATOM 584 C CA . ASN A 1 69 ? 18.861 10.834 13.751 1.00 90.69 69 ASN A CA 1
ATOM 585 C C . ASN A 1 69 ? 19.403 10.058 12.537 1.00 90.69 69 ASN A C 1
ATOM 587 O O . ASN A 1 69 ? 20.613 9.930 12.408 1.00 90.69 69 ASN A O 1
ATOM 591 N N . ILE A 1 70 ? 18.532 9.563 11.654 1.00 95.12 70 ILE A N 1
ATOM 592 C CA . ILE A 1 70 ? 18.955 9.021 10.357 1.00 95.12 70 ILE A CA 1
ATOM 593 C C . ILE A 1 70 ? 19.103 10.183 9.380 1.00 95.12 70 ILE A C 1
ATOM 595 O O . ILE A 1 70 ? 18.144 10.932 9.163 1.00 95.12 70 ILE A O 1
ATOM 599 N N . GLN A 1 71 ? 20.290 10.336 8.800 1.00 93.00 71 GLN A N 1
ATOM 600 C CA . GLN A 1 71 ? 20.501 11.275 7.704 1.00 93.00 71 GLN A CA 1
ATOM 601 C C . GLN A 1 71 ? 20.013 10.678 6.384 1.00 93.00 71 GLN A C 1
ATOM 603 O O . GLN A 1 71 ? 19.958 9.462 6.201 1.00 93.00 71 GLN A O 1
ATOM 608 N N . PHE A 1 72 ? 19.673 11.544 5.432 1.00 91.75 72 PHE A N 1
ATOM 609 C CA . PHE A 1 72 ? 19.146 11.115 4.138 1.00 91.75 72 PHE A CA 1
ATOM 610 C C . PHE A 1 72 ? 20.084 10.151 3.404 1.00 91.75 72 PHE A C 1
ATOM 612 O O . PHE A 1 72 ? 19.631 9.128 2.889 1.00 91.75 72 PHE A O 1
ATOM 619 N N . ASP A 1 73 ? 21.387 10.416 3.413 1.00 91.00 73 ASP A N 1
ATOM 620 C CA . ASP A 1 73 ? 22.378 9.580 2.726 1.00 91.00 73 ASP A CA 1
ATOM 621 C C . ASP A 1 73 ? 22.614 8.228 3.423 1.00 91.00 73 ASP A C 1
ATOM 623 O O . ASP A 1 73 ? 23.074 7.270 2.804 1.00 91.00 73 ASP A O 1
ATOM 627 N N . GLU A 1 74 ? 22.225 8.101 4.693 1.00 91.00 74 GLU A N 1
ATOM 628 C CA . GLU A 1 74 ? 22.363 6.873 5.485 1.00 91.00 74 GLU A CA 1
ATOM 629 C C . GLU A 1 74 ? 21.172 5.924 5.313 1.00 91.00 74 GLU A C 1
ATOM 631 O O . GLU A 1 74 ? 21.218 4.771 5.747 1.00 91.00 74 GLU A O 1
ATOM 636 N N . ARG A 1 75 ? 20.096 6.376 4.660 1.00 91.94 75 ARG A N 1
ATOM 637 C CA . ARG A 1 75 ? 18.814 5.661 4.602 1.00 91.94 75 ARG A CA 1
ATOM 638 C C . ARG A 1 75 ? 18.871 4.282 3.933 1.00 91.94 75 ARG A C 1
ATOM 640 O O . ARG A 1 75 ? 17.953 3.483 4.086 1.00 91.94 75 ARG A O 1
ATOM 647 N N . PHE A 1 76 ? 19.953 3.987 3.213 1.00 91.94 76 PHE A N 1
ATOM 648 C CA . PHE A 1 76 ? 20.209 2.685 2.589 1.00 91.94 76 PHE A CA 1
ATOM 649 C C . PHE A 1 76 ? 21.450 1.966 3.138 1.00 91.94 76 PHE A C 1
ATOM 651 O O . PHE A 1 76 ? 21.814 0.912 2.615 1.00 91.94 76 PHE A O 1
ATOM 658 N N . ALA A 1 77 ? 22.091 2.504 4.183 1.00 86.19 77 ALA A N 1
ATOM 659 C CA . ALA A 1 77 ? 23.306 1.939 4.774 1.00 86.19 77 ALA A CA 1
ATOM 660 C C . ALA A 1 77 ? 23.062 0.594 5.483 1.00 86.19 77 ALA A C 1
ATOM 662 O O . ALA A 1 77 ? 23.967 -0.233 5.573 1.00 86.19 77 ALA A O 1
ATOM 663 N N . SER A 1 78 ? 21.833 0.353 5.947 1.00 84.31 78 SER A N 1
ATOM 664 C CA . SER A 1 78 ? 21.388 -0.920 6.518 1.00 84.31 78 SER A CA 1
ATOM 665 C C . SER A 1 78 ? 20.152 -1.426 5.778 1.00 84.31 78 SER A C 1
ATOM 667 O O . SER A 1 78 ? 19.325 -0.616 5.342 1.00 84.31 78 SER A O 1
ATOM 669 N N . PRO A 1 79 ? 19.967 -2.754 5.668 1.00 84.62 79 PRO A N 1
ATOM 670 C CA . PRO A 1 79 ? 18.668 -3.287 5.295 1.00 84.62 79 PRO A CA 1
ATOM 671 C C . PRO A 1 79 ? 17.587 -2.818 6.287 1.00 84.62 79 PRO A C 1
ATOM 673 O O . PRO A 1 79 ? 17.871 -2.565 7.462 1.00 84.62 79 PRO A O 1
ATOM 676 N N . TYR A 1 80 ? 16.350 -2.720 5.795 1.00 81.94 80 TYR A N 1
ATOM 677 C CA . TYR A 1 80 ? 15.137 -2.429 6.578 1.00 81.94 80 TYR A CA 1
ATOM 678 C C . TYR A 1 80 ? 15.069 -1.051 7.262 1.00 81.94 80 TYR A C 1
ATOM 680 O O . TYR A 1 80 ? 14.261 -0.850 8.167 1.00 81.94 80 TYR A O 1
ATOM 688 N N . ILE A 1 81 ? 15.846 -0.063 6.806 1.00 94.56 81 ILE A N 1
ATOM 689 C CA . ILE A 1 81 ? 15.522 1.344 7.076 1.00 94.56 81 ILE A CA 1
ATOM 690 C C . ILE A 1 81 ? 14.467 1.781 6.056 1.00 94.56 81 ILE A C 1
ATOM 692 O O . ILE A 1 81 ? 14.760 1.990 4.878 1.00 94.56 81 ILE A O 1
ATOM 696 N N . PHE A 1 82 ? 13.224 1.900 6.513 1.00 96.69 82 PHE A N 1
ATOM 697 C CA . PHE A 1 82 ? 12.131 2.427 5.707 1.00 96.69 82 PHE A CA 1
ATOM 698 C C . PHE A 1 82 ? 12.129 3.945 5.772 1.00 96.69 82 PHE A C 1
ATOM 700 O O . PHE A 1 82 ? 12.027 4.531 6.848 1.00 96.69 82 PHE A O 1
ATOM 707 N N . SER A 1 83 ? 12.218 4.566 4.606 1.00 97.75 83 SER A N 1
ATOM 708 C CA . SER A 1 83 ? 12.218 6.008 4.397 1.00 97.75 83 SER A CA 1
ATOM 709 C C . SER A 1 83 ? 10.871 6.428 3.840 1.00 97.75 83 SER A C 1
ATOM 711 O O . SER A 1 83 ? 10.439 5.890 2.824 1.00 97.75 83 SER A O 1
ATOM 713 N N . PHE A 1 84 ? 10.223 7.391 4.481 1.00 98.38 84 PHE A N 1
ATOM 714 C CA . PHE A 1 84 ? 8.915 7.913 4.100 1.00 98.38 84 PHE A CA 1
ATOM 715 C C . PHE A 1 84 ? 9.051 9.399 3.799 1.00 98.38 84 PHE A C 1
ATOM 717 O O . PHE A 1 84 ? 9.347 10.190 4.698 1.00 98.38 84 PHE A O 1
ATOM 724 N N . GLY A 1 85 ? 8.865 9.762 2.536 1.00 98.31 85 GLY A N 1
ATOM 725 C CA . GLY A 1 85 ? 8.957 11.129 2.055 1.00 98.31 85 GLY A CA 1
ATOM 726 C C . GLY A 1 85 ? 7.582 11.776 1.973 1.00 98.31 85 GLY A C 1
ATOM 727 O O . GLY A 1 85 ? 6.684 11.240 1.323 1.00 98.31 85 GLY A O 1
ATOM 728 N N . PHE A 1 86 ? 7.426 12.929 2.616 1.00 98.56 86 PHE A N 1
ATOM 729 C CA . PHE A 1 86 ? 6.173 13.676 2.698 1.00 98.56 86 PHE A CA 1
ATOM 730 C C . PHE A 1 86 ? 6.240 15.008 1.945 1.00 98.56 86 PHE A C 1
ATOM 732 O O . PHE A 1 86 ? 7.293 15.649 1.900 1.00 98.56 86 PHE A O 1
ATOM 739 N N . SER A 1 87 ? 5.111 15.440 1.378 1.00 98.06 87 SER A N 1
ATOM 740 C CA . SER A 1 87 ? 4.934 16.806 0.863 1.00 98.06 87 SER A CA 1
ATOM 741 C C . SER A 1 87 ? 4.835 17.824 2.008 1.00 98.06 87 SER A C 1
ATOM 743 O O . SE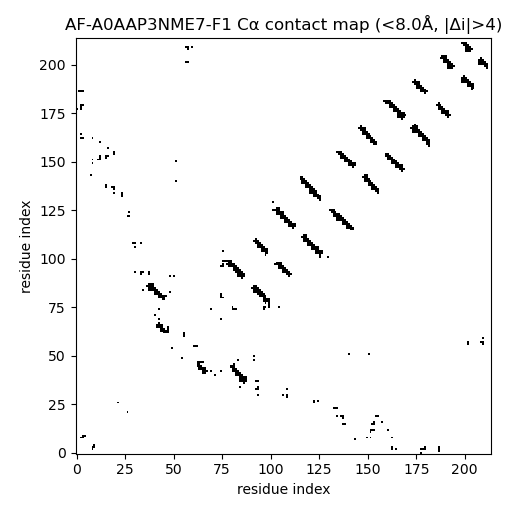R A 1 87 ? 4.771 17.445 3.179 1.00 98.06 87 SER A O 1
ATOM 745 N N . LYS A 1 88 ? 4.784 19.125 1.685 1.00 97.00 88 LYS A N 1
ATOM 746 C CA . LYS A 1 88 ? 4.539 20.188 2.682 1.00 97.00 88 LYS A CA 1
ATOM 747 C C . LYS A 1 88 ? 3.181 20.043 3.373 1.00 97.00 88 LYS A C 1
ATOM 749 O O . LYS A 1 88 ? 3.035 20.415 4.528 1.00 97.00 88 LYS A O 1
ATOM 754 N N . GLU A 1 89 ? 2.206 19.482 2.669 1.00 96.19 89 GLU A N 1
ATOM 755 C CA . GLU A 1 89 ? 0.850 19.192 3.142 1.00 96.19 89 GLU A CA 1
ATOM 756 C C . GLU A 1 89 ? 0.753 17.818 3.833 1.00 96.19 89 GLU A C 1
ATOM 758 O O . GLU A 1 89 ? -0.340 17.279 3.986 1.00 96.19 89 GLU A O 1
ATOM 763 N N . GLU A 1 90 ? 1.890 17.222 4.214 1.00 96.06 90 GLU A N 1
ATOM 764 C CA . GLU A 1 90 ? 1.999 15.921 4.891 1.00 96.06 90 GLU A CA 1
ATOM 765 C C . GLU A 1 90 ? 1.390 14.735 4.108 1.00 96.06 90 GLU A C 1
ATOM 767 O O . GLU A 1 90 ? 1.070 13.693 4.687 1.00 96.06 90 GLU A O 1
ATOM 772 N N . LYS A 1 91 ? 1.279 14.832 2.774 1.00 96.69 91 LYS A N 1
ATOM 773 C CA . LYS A 1 91 ? 0.931 13.680 1.923 1.00 96.69 91 LYS A CA 1
ATOM 774 C C . LYS A 1 91 ? 2.138 12.763 1.756 1.00 96.69 91 LYS A C 1
ATOM 776 O O . LYS A 1 91 ? 3.229 13.249 1.469 1.00 96.69 91 LYS A O 1
ATOM 781 N N . LEU A 1 92 ? 1.955 11.449 1.904 1.00 98.25 92 LEU A N 1
ATOM 782 C CA . LEU A 1 92 ? 3.017 10.468 1.666 1.00 98.25 92 LEU A CA 1
ATOM 783 C C . LEU A 1 92 ? 3.258 10.338 0.160 1.00 98.25 92 LEU A C 1
ATOM 785 O O . LEU A 1 92 ? 2.408 9.855 -0.573 1.00 98.25 92 LEU A O 1
ATOM 789 N N . LEU A 1 93 ? 4.431 10.757 -0.290 1.00 98.31 93 LEU A N 1
ATOM 790 C CA . LEU A 1 93 ? 4.795 10.818 -1.702 1.00 98.31 93 LEU A CA 1
ATOM 791 C C . LEU A 1 93 ? 5.612 9.610 -2.152 1.00 98.31 93 LEU A C 1
ATOM 793 O O . LEU A 1 93 ? 5.487 9.137 -3.280 1.00 98.31 93 LEU A O 1
ATOM 797 N N . LEU A 1 94 ? 6.484 9.130 -1.269 1.00 98.25 94 LEU A N 1
ATOM 798 C CA . LEU A 1 94 ? 7.487 8.132 -1.604 1.00 98.25 94 LEU A CA 1
ATOM 799 C C . LEU A 1 94 ? 7.796 7.281 -0.377 1.00 98.25 94 LEU A C 1
ATOM 801 O O . LEU A 1 94 ? 8.012 7.801 0.715 1.00 98.25 94 LEU A O 1
ATOM 805 N N . THR A 1 95 ? 7.829 5.966 -0.549 1.00 98.12 95 THR A N 1
ATOM 806 C CA . THR A 1 95 ? 8.402 5.036 0.427 1.00 98.12 95 THR A CA 1
ATOM 807 C C . THR A 1 95 ? 9.584 4.318 -0.199 1.00 98.12 95 THR A C 1
ATOM 809 O O . THR A 1 95 ? 9.477 3.832 -1.321 1.00 98.12 95 THR A O 1
ATOM 812 N N . GLN A 1 96 ? 10.712 4.247 0.502 1.00 97.50 96 GLN A N 1
ATOM 813 C CA . GLN A 1 96 ? 11.904 3.552 0.020 1.00 97.50 96 GLN A CA 1
ATOM 814 C C . GLN A 1 96 ? 12.546 2.713 1.113 1.00 97.50 96 GLN A C 1
ATOM 816 O O . GLN A 1 96 ? 12.600 3.133 2.265 1.00 97.50 96 GLN A O 1
ATOM 821 N N . HIS A 1 97 ? 13.088 1.557 0.750 1.00 96.00 97 HIS A N 1
ATOM 822 C CA . HIS A 1 97 ? 13.963 0.792 1.633 1.00 96.00 97 HIS A CA 1
ATOM 823 C C . HIS A 1 97 ? 14.938 -0.070 0.832 1.00 96.00 97 HIS A C 1
ATOM 825 O O . HIS A 1 97 ? 14.665 -0.480 -0.299 1.00 96.00 97 HIS A O 1
ATOM 831 N N . SER A 1 98 ? 16.087 -0.350 1.441 1.00 92.94 98 SER A N 1
ATOM 832 C CA . SER A 1 98 ? 17.067 -1.302 0.923 1.00 92.94 98 SER A CA 1
ATOM 833 C C . SER A 1 98 ? 16.805 -2.691 1.502 1.00 92.94 98 SER A C 1
ATOM 835 O O . SER A 1 98 ? 16.513 -2.837 2.692 1.00 92.94 98 SER A O 1
ATOM 837 N N . LEU A 1 99 ? 16.961 -3.717 0.666 1.00 84.38 99 LEU A N 1
ATOM 838 C CA . LEU A 1 99 ? 16.973 -5.123 1.092 1.00 84.38 99 LEU A CA 1
ATOM 839 C C . LEU A 1 99 ? 18.392 -5.613 1.438 1.00 84.38 99 LEU A C 1
ATOM 841 O O . LEU A 1 99 ? 18.613 -6.804 1.646 1.00 84.38 99 LEU A O 1
ATOM 845 N N . GLY A 1 100 ? 19.361 -4.697 1.502 1.00 84.44 100 GLY A N 1
ATOM 846 C CA . GLY A 1 100 ? 20.770 -4.991 1.733 1.00 84.44 100 GLY A CA 1
ATOM 847 C C . GLY A 1 100 ? 21.601 -4.928 0.452 1.00 84.44 100 GLY A C 1
ATOM 848 O O . GLY A 1 100 ? 21.106 -4.631 -0.639 1.00 84.44 100 GLY A O 1
ATOM 849 N N . LYS A 1 101 ? 22.905 -5.190 0.595 1.00 80.19 101 LYS A N 1
ATOM 850 C CA . LYS A 1 101 ? 23.872 -5.113 -0.508 1.00 80.19 101 LYS A CA 1
ATOM 851 C C . LYS A 1 101 ? 23.429 -6.004 -1.674 1.00 80.19 101 LYS A C 1
ATOM 853 O O . LYS A 1 101 ? 23.045 -7.146 -1.465 1.00 80.19 101 LYS A O 1
ATOM 858 N N . ASP A 1 102 ? 23.487 -5.471 -2.892 1.00 82.50 102 ASP A N 1
ATOM 859 C CA . ASP A 1 102 ? 23.106 -6.128 -4.154 1.00 82.50 102 ASP A CA 1
ATOM 860 C C . ASP A 1 102 ? 21.620 -6.506 -4.325 1.00 82.50 102 ASP A C 1
ATOM 862 O O . ASP A 1 102 ? 21.223 -6.897 -5.423 1.00 82.50 102 ASP A O 1
ATOM 866 N N . PHE A 1 103 ? 20.764 -6.318 -3.315 1.00 87.88 103 PHE A N 1
ATOM 867 C CA . PHE A 1 103 ? 19.327 -6.594 -3.427 1.00 87.88 103 PHE A CA 1
ATOM 868 C C . PHE A 1 103 ? 18.504 -5.395 -3.921 1.00 87.88 103 PHE A C 1
ATOM 870 O O . PHE A 1 103 ? 17.282 -5.502 -4.023 1.00 87.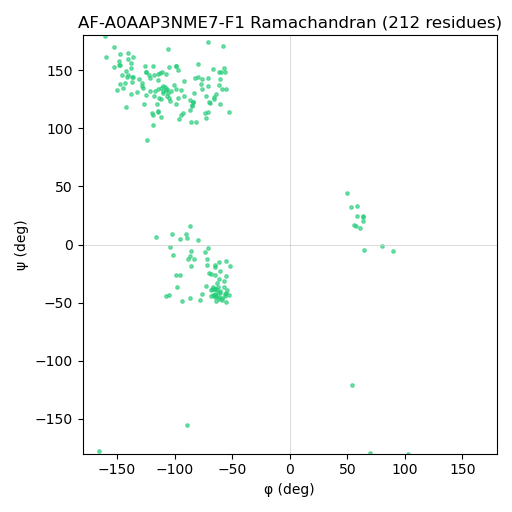88 103 PHE A O 1
ATOM 877 N N . GLY A 1 104 ? 19.148 -4.292 -4.296 1.00 92.06 104 GLY A N 1
ATOM 878 C CA . GLY A 1 104 ? 18.474 -3.112 -4.831 1.00 92.06 104 GLY A CA 1
ATOM 879 C C . GLY A 1 104 ? 17.635 -2.358 -3.795 1.00 92.06 104 GLY A C 1
ATOM 880 O O . GLY A 1 104 ? 17.570 -2.715 -2.617 1.00 92.06 104 GLY A O 1
ATOM 881 N N . ILE A 1 105 ? 17.002 -1.290 -4.266 1.00 94.94 105 ILE A N 1
ATOM 882 C CA . ILE A 1 105 ? 16.151 -0.400 -3.481 1.00 94.94 105 ILE A CA 1
ATOM 883 C C . ILE A 1 105 ? 14.718 -0.591 -3.959 1.00 94.94 105 ILE A C 1
ATOM 885 O O . ILE A 1 105 ? 14.428 -0.447 -5.146 1.00 94.94 105 ILE A O 1
ATOM 889 N N . ILE A 1 106 ? 13.816 -0.902 -3.035 1.00 96.94 106 ILE A N 1
ATOM 890 C CA . ILE A 1 106 ? 12.382 -0.912 -3.306 1.00 96.94 106 ILE A CA 1
ATOM 891 C C . ILE A 1 106 ? 11.874 0.510 -3.118 1.00 96.94 106 ILE A C 1
ATOM 893 O O . ILE A 1 106 ? 12.015 1.067 -2.033 1.00 96.94 106 ILE A O 1
ATOM 897 N N . SER A 1 107 ? 11.308 1.092 -4.172 1.00 97.69 107 SER A N 1
ATOM 898 C CA . SER A 1 107 ? 10.684 2.414 -4.163 1.00 97.69 107 SER A CA 1
ATOM 899 C C . SER A 1 107 ? 9.206 2.290 -4.506 1.00 97.69 107 SER A C 1
ATOM 901 O O . SER A 1 107 ? 8.865 1.719 -5.539 1.00 97.69 107 SER A O 1
ATOM 903 N N . GLN A 1 108 ? 8.345 2.853 -3.666 1.00 98.19 108 GLN A N 1
ATOM 904 C CA . GLN A 1 108 ? 6.914 2.988 -3.897 1.00 98.19 108 GLN A CA 1
ATOM 905 C C . GLN A 1 108 ? 6.561 4.468 -4.023 1.00 98.19 108 GLN A C 1
ATOM 907 O O . GLN A 1 108 ? 6.713 5.218 -3.060 1.00 98.19 108 GLN A O 1
ATOM 912 N N . VAL A 1 109 ? 6.128 4.883 -5.211 1.00 98.38 109 VAL A N 1
ATOM 913 C CA . VAL A 1 109 ? 5.767 6.275 -5.528 1.00 98.38 109 VAL A CA 1
ATOM 914 C C . VAL A 1 109 ? 4.253 6.398 -5.542 1.00 98.38 109 VAL A C 1
ATOM 916 O O . VAL A 1 109 ? 3.605 5.576 -6.183 1.00 98.38 109 VAL A O 1
ATOM 919 N N . TYR A 1 110 ? 3.715 7.415 -4.870 1.00 98.12 110 TYR A N 1
ATOM 920 C CA . TYR A 1 110 ? 2.279 7.666 -4.767 1.00 98.12 110 TYR A CA 1
ATOM 921 C C . TYR A 1 110 ? 1.866 8.905 -5.560 1.00 98.12 110 TYR A C 1
ATOM 923 O O . TYR A 1 110 ? 2.430 9.986 -5.390 1.00 98.12 110 TYR A O 1
ATOM 931 N N . ASP A 1 111 ? 0.826 8.743 -6.368 1.00 96.12 111 ASP A N 1
ATOM 932 C CA . ASP A 1 111 ? 0.220 9.762 -7.208 1.00 96.12 111 ASP A CA 1
ATOM 933 C C . ASP A 1 111 ? -1.211 10.045 -6.761 1.00 96.12 111 ASP A C 1
ATOM 935 O O . ASP A 1 111 ? -2.070 9.163 -6.742 1.00 96.12 111 ASP A O 1
ATOM 939 N N . TYR A 1 112 ? -1.465 11.304 -6.411 1.00 96.38 112 TYR A N 1
ATOM 940 C CA . TYR A 1 112 ? -2.769 11.779 -5.967 1.00 96.38 112 TYR A CA 1
ATOM 941 C C . TYR A 1 112 ? -3.497 12.454 -7.125 1.00 96.38 112 TYR A C 1
ATOM 943 O O . TYR A 1 112 ? -3.023 13.457 -7.659 1.00 96.38 112 TYR A O 1
ATOM 951 N N . HIS A 1 113 ? -4.670 11.938 -7.473 1.00 94.94 113 HIS A N 1
ATOM 952 C CA . HIS A 1 113 ? -5.505 12.472 -8.545 1.00 94.94 113 HIS A CA 1
ATOM 953 C C . HIS A 1 113 ? -6.615 13.369 -7.991 1.00 94.94 113 HIS A C 1
ATOM 955 O O . HIS A 1 113 ? -7.082 13.184 -6.867 1.00 94.94 113 HIS A O 1
ATOM 961 N N . ASN A 1 114 ? -7.096 14.317 -8.802 1.00 89.25 114 ASN A N 1
ATOM 962 C CA . ASN A 1 114 ? -8.171 15.243 -8.410 1.00 89.25 114 ASN A CA 1
ATOM 963 C C . ASN A 1 114 ? -9.489 14.534 -8.057 1.00 89.25 114 ASN A C 1
ATOM 965 O O . ASN A 1 114 ? -10.292 15.071 -7.304 1.00 89.25 114 ASN A O 1
ATOM 969 N N . SER A 1 115 ? -9.696 13.317 -8.565 1.00 88.50 115 SER A N 1
ATOM 970 C CA . SER A 1 115 ? -10.830 12.451 -8.221 1.00 88.50 115 SER A CA 1
ATOM 971 C C . SER A 1 115 ? -10.763 11.870 -6.801 1.00 88.50 115 SER A C 1
ATOM 973 O O . SER A 1 115 ? -11.648 11.114 -6.415 1.00 88.50 115 SER A O 1
ATOM 975 N N . GLY A 1 116 ? -9.696 12.142 -6.042 1.00 89.62 116 GLY A N 1
ATOM 976 C CA . GLY A 1 116 ? -9.424 11.511 -4.748 1.00 89.62 116 GLY A CA 1
ATOM 977 C C . GLY A 1 116 ? -8.798 10.117 -4.859 1.00 89.62 116 GLY A C 1
ATOM 978 O O . GLY A 1 116 ? -8.482 9.509 -3.839 1.00 89.62 116 GLY A O 1
ATOM 979 N N . CYS A 1 117 ? -8.583 9.614 -6.079 1.00 94.94 117 CYS A N 1
ATOM 980 C CA . CYS A 1 117 ? -7.888 8.351 -6.307 1.00 94.94 117 CYS A CA 1
ATOM 981 C C . CYS A 1 117 ? -6.395 8.487 -5.998 1.00 94.94 117 CYS A C 1
ATOM 983 O O . CYS A 1 117 ? -5.774 9.508 -6.307 1.00 94.94 117 CYS A O 1
ATOM 985 N N . ILE A 1 118 ? -5.817 7.426 -5.443 1.00 97.94 118 ILE A N 1
ATOM 986 C CA . ILE A 1 118 ? -4.387 7.327 -5.164 1.00 97.94 118 ILE A CA 1
ATOM 987 C C . ILE A 1 118 ? -3.842 6.152 -5.958 1.00 97.94 118 ILE A C 1
ATOM 989 O O . ILE A 1 118 ? -4.163 5.004 -5.664 1.00 97.94 118 ILE A O 1
ATOM 993 N N . GLU A 1 119 ? -3.023 6.433 -6.960 1.00 97.62 119 GLU A N 1
ATOM 994 C CA . GLU A 1 119 ? -2.294 5.417 -7.714 1.00 97.62 119 GLU A CA 1
ATOM 995 C C . GLU A 1 119 ? -0.878 5.285 -7.156 1.00 97.62 119 GLU A C 1
ATOM 997 O O . GLU A 1 119 ? -0.317 6.238 -6.622 1.00 97.62 119 GLU A O 1
ATOM 1002 N N . TYR A 1 120 ? -0.283 4.104 -7.254 1.00 98.19 120 TYR A N 1
ATOM 1003 C CA . TYR A 1 120 ? 1.124 3.924 -6.946 1.00 98.19 120 TYR A CA 1
ATOM 1004 C C . TYR A 1 120 ? 1.744 2.832 -7.800 1.00 98.19 120 TYR A C 1
ATOM 1006 O O . TYR A 1 120 ? 1.072 1.908 -8.256 1.00 98.19 120 TYR A O 1
ATOM 1014 N N . PHE A 1 121 ? 3.062 2.889 -7.936 1.00 97.81 121 PHE A N 1
ATOM 1015 C CA . PHE A 1 121 ? 3.853 1.779 -8.452 1.00 97.81 121 PHE A CA 1
ATOM 1016 C C . PHE A 1 121 ? 4.966 1.420 -7.477 1.00 97.81 121 PHE A C 1
ATOM 1018 O O . PHE A 1 121 ? 5.437 2.271 -6.723 1.00 97.81 121 PHE A O 1
ATOM 1025 N N . ILE A 1 122 ? 5.397 0.161 -7.517 1.00 97.44 122 ILE A N 1
ATOM 1026 C CA . ILE A 1 122 ? 6.551 -0.344 -6.777 1.00 97.44 122 ILE A CA 1
ATOM 1027 C C . ILE A 1 122 ? 7.622 -0.753 -7.781 1.00 97.44 122 ILE A C 1
ATOM 1029 O O . ILE A 1 122 ? 7.438 -1.703 -8.540 1.00 97.44 122 ILE A O 1
ATOM 1033 N N . LEU A 1 123 ? 8.758 -0.063 -7.764 1.00 96.88 123 LEU A N 1
ATOM 1034 C CA . LEU A 1 123 ? 9.924 -0.377 -8.581 1.00 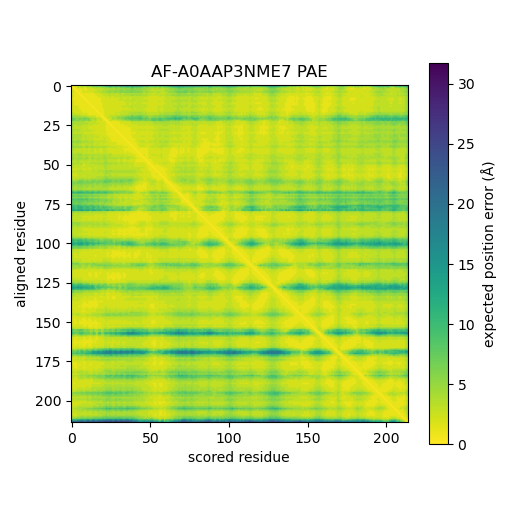96.88 123 LEU A CA 1
ATOM 1035 C C . LEU A 1 123 ? 11.061 -0.870 -7.688 1.00 96.88 123 LEU A C 1
ATOM 1037 O O . LEU A 1 123 ? 11.384 -0.250 -6.675 1.00 96.88 123 LEU A O 1
ATOM 1041 N N . ARG A 1 124 ? 11.716 -1.952 -8.102 1.00 96.06 124 ARG A N 1
ATOM 1042 C CA . ARG A 1 124 ? 13.013 -2.352 -7.562 1.00 96.06 124 ARG A CA 1
ATOM 1043 C C . ARG A 1 124 ? 14.106 -1.795 -8.460 1.00 96.06 124 ARG A C 1
ATOM 1045 O O . ARG A 1 124 ? 14.233 -2.250 -9.595 1.00 96.06 124 ARG A O 1
ATOM 1052 N N . SER A 1 125 ? 14.879 -0.836 -7.965 1.00 94.50 125 SER A N 1
ATOM 1053 C CA . SER A 1 125 ? 15.991 -0.232 -8.698 1.00 94.50 125 SER A CA 1
ATOM 1054 C C . SER A 1 125 ? 17.349 -0.722 -8.200 1.00 94.50 125 SER A C 1
ATOM 1056 O O . SER A 1 125 ? 17.510 -1.101 -7.038 1.00 94.50 125 SER A O 1
ATOM 1058 N N . TYR A 1 126 ? 18.347 -0.718 -9.085 1.00 92.31 126 TYR A N 1
ATOM 1059 C CA . TYR A 1 126 ? 19.713 -1.146 -8.771 1.00 92.31 126 TYR A CA 1
ATOM 1060 C C . TYR A 1 126 ? 20.708 -0.024 -9.094 1.00 92.31 126 TYR A C 1
ATOM 1062 O O . TYR A 1 126 ? 21.236 0.024 -10.205 1.00 92.31 126 TYR A O 1
ATOM 1070 N N . PRO A 1 127 ? 21.013 0.873 -8.134 1.00 82.69 127 PRO A N 1
ATOM 1071 C CA . PRO A 1 127 ? 21.892 2.022 -8.377 1.00 82.69 127 PRO A CA 1
ATOM 1072 C C . PRO A 1 127 ? 23.290 1.651 -8.887 1.00 82.69 127 PRO A C 1
ATOM 1074 O O . PRO A 1 127 ? 23.875 2.388 -9.675 1.00 82.69 127 PRO A O 1
ATOM 1077 N N . SER A 1 128 ? 23.815 0.487 -8.485 1.00 82.56 128 SER A N 1
ATOM 1078 C CA . SER A 1 128 ? 25.108 -0.028 -8.957 1.00 82.56 128 SER A CA 1
ATOM 1079 C C . SER A 1 128 ? 25.084 -0.551 -10.397 1.00 82.56 128 SER A C 1
ATOM 1081 O O . SER A 1 128 ? 26.129 -0.936 -10.911 1.00 82.56 128 SER A O 1
ATOM 1083 N N . LYS A 1 129 ? 23.907 -0.612 -11.039 1.00 82.06 129 LYS A N 1
ATOM 1084 C CA . LYS A 1 129 ? 23.677 -1.138 -12.397 1.00 82.06 129 LYS A CA 1
ATOM 1085 C C . LYS A 1 129 ? 24.149 -2.579 -12.628 1.00 82.06 129 LYS A C 1
ATOM 1087 O O . LYS A 1 129 ? 24.252 -3.022 -13.766 1.00 82.06 129 LYS A O 1
ATOM 1092 N N . LYS A 1 130 ? 24.390 -3.338 -11.554 1.00 84.94 130 LYS A N 1
ATOM 1093 C CA . LYS A 1 130 ? 24.713 -4.773 -11.623 1.00 84.94 130 LYS A CA 1
ATOM 1094 C C . LYS A 1 130 ? 23.543 -5.606 -12.167 1.00 84.94 130 LYS A C 1
ATOM 1096 O O . LYS A 1 130 ? 23.765 -6.662 -12.746 1.00 84.94 130 LYS A O 1
ATOM 1101 N N . TYR A 1 131 ? 22.315 -5.121 -11.988 1.00 90.06 131 TYR A N 1
ATOM 1102 C CA . TYR A 1 131 ? 21.087 -5.727 -12.495 1.00 90.06 131 TYR A CA 1
ATOM 1103 C C . TYR A 1 131 ? 20.178 -4.652 -13.089 1.00 90.06 131 TYR A C 1
ATOM 1105 O O . TYR A 1 131 ? 20.311 -3.471 -12.765 1.00 90.06 131 TYR A O 1
ATOM 1113 N N . ASN A 1 132 ? 19.229 -5.075 -13.922 1.00 92.19 132 ASN A N 1
ATOM 1114 C CA . ASN A 1 132 ? 18.204 -4.186 -14.455 1.00 92.19 132 ASN A CA 1
ATOM 1115 C C . ASN A 1 132 ? 17.128 -3.917 -13.403 1.00 92.19 132 ASN A C 1
ATOM 1117 O O . ASN A 1 132 ? 16.677 -4.832 -12.708 1.00 92.19 132 ASN A O 1
ATOM 1121 N N . SER A 1 133 ? 16.691 -2.663 -13.322 1.00 94.50 133 SER A N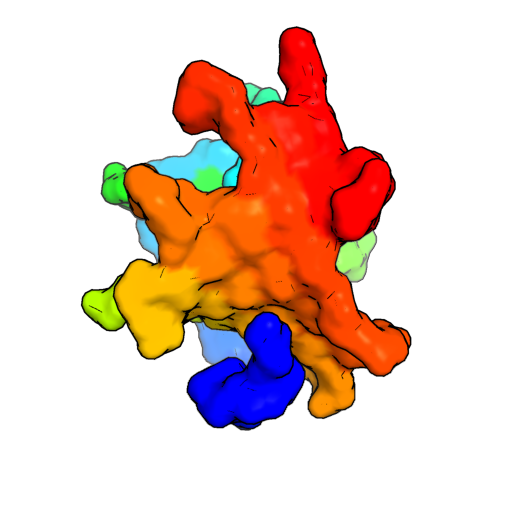 1
ATOM 1122 C CA . SER A 1 133 ? 15.522 -2.281 -12.537 1.00 94.50 133 SER A CA 1
ATOM 1123 C C . SER A 1 133 ? 14.272 -3.006 -13.037 1.00 94.50 133 SER A C 1
ATOM 1125 O O . SER A 1 133 ? 14.140 -3.316 -14.223 1.00 94.50 133 SER A O 1
ATOM 1127 N N . LYS A 1 134 ? 13.345 -3.290 -12.122 1.00 93.62 134 LYS A N 1
ATOM 1128 C CA . LYS A 1 134 ? 12.152 -4.087 -12.405 1.00 93.62 134 LYS A CA 1
ATOM 1129 C C . LYS A 1 134 ? 10.920 -3.488 -11.740 1.00 93.62 134 LYS A C 1
ATOM 1131 O O . LYS A 1 134 ? 10.925 -3.230 -10.535 1.00 93.62 134 LYS A O 1
ATOM 1136 N N . LEU A 1 135 ? 9.855 -3.314 -12.519 1.00 95.31 135 LEU A N 1
ATOM 1137 C CA . LEU A 1 135 ? 8.523 -3.008 -12.003 1.00 95.31 135 LEU A CA 1
ATOM 1138 C C . LEU A 1 135 ? 7.972 -4.243 -11.291 1.00 95.31 135 LEU A C 1
ATOM 1140 O O . LEU A 1 135 ? 7.910 -5.324 -11.869 1.00 95.31 135 LEU A O 1
ATOM 1144 N N . VAL A 1 136 ? 7.630 -4.081 -10.016 1.00 95.00 136 VAL A N 1
ATOM 1145 C CA . VAL A 1 136 ? 7.140 -5.159 -9.151 1.00 95.00 136 VAL A CA 1
ATOM 1146 C C . VAL A 1 136 ? 5.617 -5.194 -9.164 1.00 95.00 136 VAL A C 1
ATOM 1148 O O . VAL A 1 136 ? 5.025 -6.258 -9.329 1.00 95.00 136 VAL A O 1
ATOM 1151 N N . SER A 1 137 ? 4.979 -4.037 -8.981 1.00 96.44 137 SER A N 1
ATOM 1152 C CA . SER A 1 137 ? 3.519 -3.924 -8.964 1.00 96.44 137 SER A CA 1
ATOM 1153 C C . SER A 1 137 ? 3.046 -2.503 -9.245 1.00 96.44 137 SER A C 1
ATOM 1155 O O . SER A 1 137 ? 3.808 -1.545 -9.097 1.00 96.44 137 SER A O 1
ATOM 1157 N N . ILE A 1 138 ? 1.777 -2.382 -9.625 1.00 97.69 138 ILE A N 1
ATOM 1158 C CA . ILE A 1 138 ? 1.031 -1.122 -9.660 1.00 97.69 138 ILE A CA 1
ATOM 1159 C C . ILE A 1 138 ? -0.270 -1.355 -8.899 1.00 97.69 138 ILE A C 1
ATOM 1161 O O . ILE A 1 138 ? -0.889 -2.412 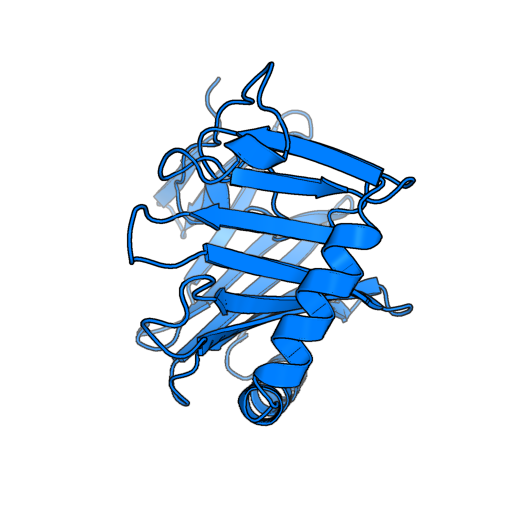-9.038 1.00 97.69 138 ILE A O 1
ATOM 1165 N N . GLY A 1 139 ? -0.687 -0.380 -8.101 1.00 98.00 139 GLY A N 1
ATOM 1166 C CA . GLY A 1 139 ? -1.973 -0.420 -7.429 1.00 98.00 139 GLY A CA 1
ATOM 1167 C C . GLY A 1 139 ? -2.668 0.927 -7.408 1.00 98.00 139 GLY A C 1
ATOM 1168 O O . GLY A 1 139 ? -2.073 1.970 -7.665 1.00 98.00 139 GLY A O 1
ATOM 1169 N N . ILE A 1 140 ? -3.957 0.891 -7.107 1.00 98.44 140 ILE A N 1
ATOM 1170 C CA . ILE A 1 140 ? -4.800 2.074 -7.013 1.00 98.44 140 ILE A CA 1
ATOM 1171 C C . ILE A 1 140 ? -5.833 1.897 -5.906 1.00 98.44 140 ILE A C 1
ATOM 1173 O O . ILE A 1 140 ? -6.455 0.843 -5.787 1.00 98.44 140 ILE A O 1
ATOM 1177 N N . LEU A 1 141 ? -5.994 2.935 -5.092 1.00 98.38 141 LEU A N 1
ATOM 1178 C CA . LEU A 1 141 ? -7.082 3.110 -4.139 1.00 98.38 141 LEU A CA 1
ATOM 1179 C C . LEU A 1 141 ? -8.059 4.134 -4.723 1.00 98.38 141 LEU A C 1
ATOM 1181 O O . LEU A 1 141 ? -7.656 5.248 -5.061 1.00 98.38 141 LEU A O 1
ATOM 1185 N N . PHE A 1 142 ? -9.327 3.765 -4.864 1.00 97.38 142 PHE A N 1
ATOM 1186 C CA . PHE A 1 142 ? -10.338 4.594 -5.517 1.00 97.38 142 PHE A CA 1
ATOM 1187 C C . PHE A 1 142 ? -11.726 4.372 -4.920 1.00 97.38 142 PHE A C 1
ATOM 1189 O O . PHE A 1 142 ? -12.027 3.310 -4.374 1.00 97.38 142 PHE A O 1
ATOM 1196 N N . GLN A 1 143 ? -12.583 5.381 -5.043 1.00 95.56 143 GLN A N 1
ATOM 1197 C CA . GLN A 1 143 ? -13.982 5.279 -4.646 1.00 95.56 143 GLN A CA 1
ATOM 1198 C C . GLN A 1 143 ? -14.801 4.637 -5.776 1.00 95.56 143 GLN A C 1
ATOM 1200 O O . GLN A 1 143 ? -14.703 5.067 -6.924 1.00 95.56 143 GLN A O 1
ATOM 1205 N N . ILE A 1 144 ? -15.607 3.621 -5.461 1.00 95.44 144 ILE A N 1
ATOM 1206 C CA . ILE A 1 144 ? -16.587 3.040 -6.394 1.00 95.44 144 ILE A CA 1
ATOM 1207 C C . ILE A 1 144 ? -17.901 3.825 -6.315 1.00 95.44 144 ILE A C 1
ATOM 1209 O O . ILE A 1 144 ? -18.485 4.163 -7.340 1.00 95.44 144 ILE A O 1
ATOM 1213 N N . ASN A 1 145 ? -18.365 4.104 -5.096 1.00 93.44 145 ASN A N 1
ATOM 1214 C CA . ASN A 1 145 ? -19.540 4.923 -4.777 1.00 93.44 145 ASN A CA 1
ATOM 1215 C C . ASN A 1 145 ? -19.443 5.398 -3.318 1.00 93.44 145 ASN A C 1
ATOM 1217 O O . ASN A 1 145 ? -18.503 5.019 -2.629 1.00 93.44 145 ASN A O 1
ATOM 1221 N N . ASP A 1 146 ? -20.406 6.166 -2.814 1.00 91.25 146 ASP A N 1
ATOM 1222 C CA . ASP A 1 146 ? -20.351 6.774 -1.471 1.00 91.25 146 ASP A CA 1
ATOM 1223 C C . ASP A 1 146 ? -20.132 5.785 -0.314 1.00 91.25 146 ASP A C 1
ATOM 1225 O O . ASP A 1 146 ? -19.553 6.149 0.708 1.00 91.25 146 ASP A O 1
ATOM 1229 N N . LEU A 1 147 ? -20.539 4.524 -0.478 1.00 94.56 147 LEU A N 1
ATOM 1230 C CA . LEU A 1 147 ? -20.445 3.491 0.556 1.00 94.56 147 LEU A CA 1
ATOM 1231 C C . LEU A 1 147 ? -19.309 2.495 0.313 1.00 94.56 147 LEU A C 1
ATOM 1233 O O . LEU A 1 147 ? -19.118 1.580 1.110 1.00 94.56 147 LEU A O 1
ATOM 1237 N N . LEU A 1 148 ? -18.564 2.623 -0.787 1.00 95.56 148 LEU A N 1
ATOM 1238 C CA . LEU A 1 148 ? -17.597 1.611 -1.187 1.00 95.56 148 LEU A CA 1
ATOM 1239 C C . LEU A 1 148 ? -16.331 2.215 -1.787 1.00 95.56 148 LEU A C 1
ATOM 1241 O O . LEU A 1 148 ? -16.346 2.812 -2.865 1.00 95.56 148 LEU A O 1
ATOM 1245 N N . GLN A 1 149 ? -15.213 1.952 -1.120 1.00 96.62 149 GLN A N 1
ATOM 1246 C CA . GLN A 1 149 ? -13.869 2.202 -1.627 1.00 96.62 149 GLN A CA 1
ATOM 1247 C C . GLN A 1 149 ? -13.209 0.871 -1.984 1.00 96.62 149 GLN A C 1
ATOM 1249 O O . GLN A 1 149 ? -13.436 -0.132 -1.311 1.00 96.62 149 GLN A O 1
ATOM 1254 N N . ALA A 1 150 ? -12.369 0.839 -3.011 1.00 97.94 150 ALA A N 1
ATOM 1255 C CA . ALA A 1 150 ? -11.602 -0.345 -3.359 1.00 97.94 150 ALA A CA 1
ATOM 1256 C C . ALA A 1 150 ? -10.126 -0.020 -3.563 1.00 97.94 150 ALA A C 1
ATOM 1258 O O . ALA A 1 150 ? -9.752 1.013 -4.113 1.00 97.94 150 ALA A O 1
ATOM 1259 N N . HIS A 1 151 ? -9.289 -0.950 -3.128 1.00 98.31 151 HIS A N 1
ATOM 1260 C CA . HIS A 1 151 ? -7.889 -1.056 -3.488 1.00 98.31 151 HIS A CA 1
ATOM 1261 C C . HIS A 1 151 ? -7.732 -2.226 -4.453 1.00 98.31 151 HIS A C 1
ATOM 1263 O O . HIS A 1 151 ? -8.239 -3.319 -4.193 1.00 98.31 151 HIS A O 1
ATOM 1269 N N . VAL A 1 152 ? -7.054 -2.002 -5.573 1.00 98.38 152 VAL A N 1
ATOM 1270 C CA . VAL A 1 152 ? -6.702 -3.038 -6.550 1.00 98.38 152 VAL A CA 1
ATOM 1271 C C . VAL A 1 152 ? -5.210 -2.948 -6.813 1.00 98.38 152 VAL A C 1
ATOM 1273 O O . VAL A 1 152 ? -4.676 -1.854 -6.975 1.00 98.38 152 VAL A O 1
ATOM 1276 N N . CYS A 1 153 ? -4.534 -4.091 -6.856 1.00 97.50 153 CYS A N 1
ATOM 1277 C CA . CYS A 1 153 ? -3.108 -4.182 -7.138 1.00 97.50 153 CYS A CA 1
ATOM 1278 C C . CYS A 1 153 ? -2.840 -5.343 -8.095 1.00 97.50 153 CYS A C 1
ATOM 1280 O O . CYS A 1 153 ? -3.432 -6.414 -7.960 1.00 97.50 153 CYS A O 1
ATOM 1282 N N . VAL A 1 154 ? -1.932 -5.138 -9.044 1.00 97.50 154 VAL A N 1
ATOM 1283 C CA . VAL A 1 154 ? -1.460 -6.159 -9.987 1.00 97.50 154 VAL A CA 1
ATOM 1284 C C . VAL A 1 154 ? 0.057 -6.272 -9.906 1.00 97.50 154 VAL A C 1
ATOM 1286 O O . VAL A 1 154 ? 0.747 -5.284 -9.640 1.00 97.50 154 VAL A O 1
ATOM 1289 N N . SER A 1 155 ? 0.590 -7.468 -10.146 1.00 94.38 155 SER A N 1
ATOM 1290 C CA . SER A 1 155 ? 2.035 -7.701 -10.236 1.00 94.38 155 SER A CA 1
ATOM 1291 C C . SER A 1 155 ? 2.473 -7.923 -11.682 1.00 94.38 155 SER A C 1
ATOM 1293 O O . SER A 1 155 ? 1.664 -8.155 -12.575 1.00 94.38 155 SER A O 1
ATOM 1295 N N . ASP A 1 156 ? 3.783 -7.893 -11.903 1.00 83.38 156 ASP A N 1
ATOM 1296 C CA . ASP A 1 156 ? 4.445 -8.256 -13.163 1.00 83.38 156 ASP A CA 1
ATOM 1297 C C . ASP A 1 156 ? 4.062 -9.637 -13.745 1.00 83.38 156 ASP A C 1
ATOM 1299 O O . ASP A 1 156 ? 4.264 -9.888 -14.935 1.00 83.38 156 ASP A O 1
ATOM 1303 N N . ASN A 1 157 ? 3.489 -10.533 -12.939 1.00 84.19 157 ASN A N 1
ATOM 1304 C CA . ASN A 1 157 ? 2.859 -11.754 -13.411 1.00 84.19 157 ASN A CA 1
ATOM 1305 C C . ASN A 1 157 ? 1.398 -11.451 -13.770 1.00 84.19 157 ASN A C 1
ATOM 1307 O O . ASN A 1 157 ? 0.589 -11.155 -12.895 1.00 84.19 157 ASN A O 1
ATOM 1311 N N . LYS A 1 158 ? 1.052 -11.591 -15.056 1.00 73.94 158 LYS A N 1
ATOM 1312 C CA . LYS A 1 158 ? -0.265 -11.251 -15.632 1.00 73.94 158 LYS A CA 1
ATOM 1313 C C . LYS A 1 158 ? -1.470 -11.930 -14.971 1.00 73.94 158 LYS A C 1
ATOM 1315 O O . LYS A 1 158 ? -2.600 -11.531 -15.226 1.00 73.94 158 LYS A O 1
ATOM 1320 N N . HIS A 1 159 ? -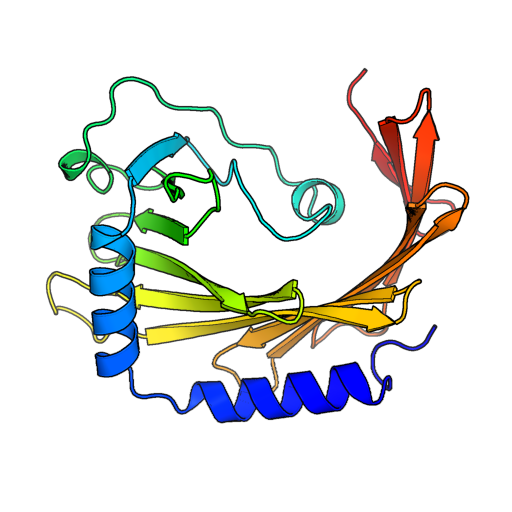1.255 -12.961 -14.163 1.00 83.88 159 HIS A N 1
ATOM 1321 C CA . HIS A 1 159 ? -2.324 -13.649 -13.442 1.00 83.88 159 HIS A CA 1
ATOM 1322 C C . HIS A 1 159 ? -2.417 -13.245 -11.971 1.00 83.88 159 HIS A C 1
ATOM 1324 O O . HIS A 1 159 ? -3.388 -13.604 -11.315 1.00 83.88 159 HIS A O 1
ATOM 1330 N N . ASN A 1 160 ? -1.444 -12.491 -11.457 1.00 93.88 160 ASN A N 1
ATOM 1331 C CA . ASN A 1 160 ? -1.369 -12.111 -10.058 1.00 93.88 160 ASN A CA 1
ATOM 1332 C C . ASN A 1 160 ? -1.970 -10.725 -9.846 1.00 93.88 160 ASN A C 1
ATOM 1334 O O . ASN A 1 160 ? -1.374 -9.698 -10.173 1.00 93.88 160 ASN A O 1
ATOM 1338 N N . TRP A 1 161 ? -3.140 -10.711 -9.227 1.00 96.81 161 TRP A N 1
ATOM 1339 C CA . TRP A 1 161 ? -3.784 -9.503 -8.736 1.00 96.81 161 TRP A CA 1
ATOM 1340 C C . TRP A 1 161 ? -4.445 -9.743 -7.384 1.00 96.81 161 TRP A C 1
ATOM 1342 O O . TRP A 1 161 ? -4.741 -10.884 -7.006 1.00 96.81 161 TRP A O 1
ATOM 1352 N N . SER A 1 162 ? -4.692 -8.659 -6.668 1.00 97.50 162 SER A N 1
ATOM 1353 C CA . SER A 1 162 ? -5.486 -8.645 -5.451 1.00 97.50 162 SER A CA 1
ATOM 1354 C C . SER A 1 162 ? -6.417 -7.445 -5.432 1.00 97.50 162 SER A C 1
ATOM 1356 O O . SER A 1 162 ? -6.186 -6.428 -6.091 1.00 97.50 162 SER A O 1
ATOM 1358 N N . THR A 1 163 ? -7.489 -7.576 -4.662 1.00 98.12 163 THR A N 1
ATOM 1359 C CA . THR A 1 163 ? -8.383 -6.472 -4.360 1.00 98.12 163 THR A CA 1
ATOM 1360 C C . THR A 1 163 ? -8.851 -6.536 -2.916 1.00 98.12 163 THR A C 1
ATOM 1362 O O . THR A 1 163 ? -9.065 -7.615 -2.356 1.00 98.12 163 THR A O 1
ATOM 1365 N N . THR A 1 164 ? -9.003 -5.361 -2.322 1.00 98.38 164 THR A N 1
ATOM 1366 C CA . THR A 1 164 ? -9.645 -5.159 -1.031 1.00 98.38 164 THR A CA 1
ATOM 1367 C C . THR A 1 164 ? -10.725 -4.103 -1.213 1.00 98.38 164 THR A C 1
ATOM 1369 O O . THR A 1 164 ? -10.415 -2.988 -1.618 1.00 98.38 164 THR A O 1
ATOM 1372 N N . ALA A 1 165 ? -11.979 -4.429 -0.919 1.00 98.19 165 ALA A N 1
ATOM 1373 C CA . ALA A 1 165 ? -13.078 -3.472 -0.918 1.00 98.19 165 ALA A CA 1
ATOM 1374 C C . ALA A 1 165 ? -13.502 -3.164 0.520 1.00 98.19 165 ALA A C 1
ATOM 1376 O O . ALA A 1 165 ? -13.682 -4.078 1.325 1.00 98.19 165 ALA A O 1
ATOM 1377 N N . TYR A 1 166 ? -13.668 -1.884 0.823 1.00 97.88 166 TYR A N 1
ATOM 1378 C CA . TYR A 1 166 ? -14.010 -1.341 2.129 1.00 97.88 166 TYR A CA 1
ATOM 1379 C C . TYR A 1 166 ? -15.420 -0.768 2.052 1.00 97.88 166 TYR A C 1
ATOM 1381 O O . TYR A 1 166 ? -15.643 0.245 1.385 1.00 97.88 166 TYR A O 1
ATOM 1389 N N . HIS A 1 167 ? -16.365 -1.434 2.706 1.00 97.50 167 HIS A N 1
ATOM 1390 C CA . HIS A 1 167 ? -17.729 -0.946 2.821 1.00 97.50 167 HIS A CA 1
ATOM 1391 C C . HIS A 1 167 ? -17.827 -0.010 4.022 1.00 97.50 167 HIS A C 1
ATOM 1393 O O . HIS A 1 167 ? -17.454 -0.378 5.137 1.00 97.50 167 HIS A O 1
ATOM 1399 N N . VAL A 1 168 ? -18.297 1.206 3.775 1.00 93.38 168 VAL A N 1
ATOM 1400 C CA . VAL A 1 168 ? -18.529 2.227 4.789 1.00 93.38 168 VAL A CA 1
ATOM 1401 C C . VAL A 1 168 ? -19.980 2.115 5.237 1.00 93.38 168 VAL A C 1
ATOM 1403 O O . VAL A 1 168 ? -20.901 2.357 4.462 1.00 93.38 168 VAL A O 1
ATOM 1406 N N . GLY A 1 169 ? -20.168 1.713 6.489 1.00 85.00 169 GLY A N 1
ATOM 1407 C CA . GLY A 1 169 ? -21.469 1.607 7.130 1.00 85.00 169 GLY A CA 1
ATOM 1408 C C . GLY A 1 169 ? -21.891 2.900 7.821 1.00 85.00 169 GLY A C 1
ATOM 1409 O O . GLY A 1 169 ? -21.441 4.004 7.502 1.00 85.00 169 GLY A O 1
ATOM 1410 N N . ASN A 1 170 ? -22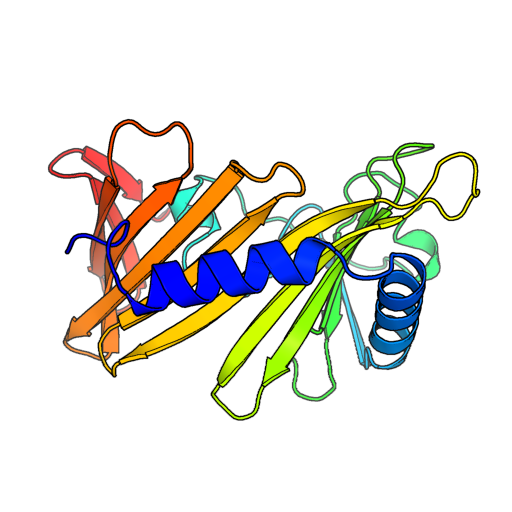.755 2.748 8.822 1.00 74.94 170 ASN A N 1
ATOM 1411 C CA . ASN A 1 170 ? -23.243 3.862 9.630 1.00 74.94 170 ASN A CA 1
ATOM 1412 C C . ASN A 1 170 ? -22.082 4.648 10.271 1.00 74.94 170 ASN A C 1
ATOM 1414 O O . ASN A 1 170 ? -21.041 4.089 10.618 1.00 74.94 170 ASN A O 1
ATOM 1418 N N . GLU A 1 171 ? -22.279 5.956 10.454 1.00 81.81 171 GLU A N 1
ATOM 1419 C CA . GLU A 1 171 ? -21.293 6.869 11.062 1.00 81.81 171 GLU A CA 1
ATOM 1420 C C . GLU A 1 171 ? -19.977 7.035 10.275 1.00 81.81 171 GLU A C 1
ATOM 1422 O O . GLU A 1 171 ? -18.956 7.411 10.855 1.00 81.81 171 GLU A O 1
ATOM 1427 N N . ASN A 1 172 ? -19.983 6.781 8.960 1.00 86.00 172 ASN A N 1
ATOM 1428 C CA . ASN A 1 172 ? -18.817 6.924 8.076 1.00 86.00 172 ASN A CA 1
ATOM 1429 C C . ASN A 1 172 ? -17.608 6.063 8.495 1.00 86.00 172 ASN A C 1
ATOM 1431 O O . ASN A 1 172 ? -16.453 6.454 8.307 1.00 86.00 172 ASN A O 1
ATOM 1435 N N . LYS A 1 173 ? -17.861 4.881 9.069 1.00 92.25 173 LYS A N 1
ATOM 1436 C CA . LYS A 1 173 ? -16.826 3.904 9.442 1.00 92.25 173 LYS A CA 1
ATOM 1437 C C . LYS A 1 173 ? -16.904 2.675 8.556 1.00 92.25 173 LYS A C 1
ATOM 1439 O O . LYS A 1 173 ? -17.984 2.265 8.150 1.00 92.25 173 LYS A O 1
ATOM 1444 N N . VAL A 1 174 ? -15.756 2.056 8.302 1.00 96.31 174 VAL A N 1
ATOM 1445 C CA . VAL A 1 174 ? -15.716 0.777 7.591 1.00 96.31 174 VAL A CA 1
ATOM 1446 C C . VAL A 1 174 ? -16.255 -0.314 8.508 1.00 96.31 174 VAL A C 1
ATOM 1448 O O . VAL A 1 174 ? -15.642 -0.600 9.529 1.00 96.31 174 VAL A O 1
ATOM 1451 N N . ASP A 1 175 ? -17.390 -0.913 8.168 1.00 96.06 175 ASP A N 1
ATOM 1452 C CA . ASP A 1 175 ? -18.003 -1.995 8.949 1.00 96.06 175 ASP A CA 1
ATOM 1453 C C . ASP A 1 175 ? -17.688 -3.379 8.363 1.00 96.06 175 ASP A C 1
ATOM 1455 O O . ASP A 1 175 ? -17.616 -4.362 9.104 1.00 96.06 175 ASP A O 1
ATOM 1459 N N . LYS A 1 176 ? -17.418 -3.446 7.052 1.00 97.44 176 LYS A N 1
ATOM 1460 C CA . LYS A 1 176 ? -17.058 -4.671 6.336 1.00 97.44 176 LYS A CA 1
ATOM 1461 C C . LYS A 1 176 ? -15.910 -4.468 5.363 1.00 97.44 176 LYS A C 1
ATOM 1463 O O . LYS A 1 176 ? -15.804 -3.448 4.683 1.00 97.44 176 LYS A O 1
ATOM 1468 N N . ILE A 1 177 ? -15.069 -5.492 5.251 1.00 98.31 177 ILE A N 1
ATOM 1469 C CA . ILE A 1 177 ? -14.000 -5.565 4.256 1.00 98.31 177 ILE A CA 1
ATOM 1470 C C . ILE A 1 177 ? -14.113 -6.878 3.494 1.00 98.31 177 ILE A C 1
ATOM 1472 O O . ILE A 1 177 ? -14.247 -7.944 4.085 1.00 98.31 177 ILE A O 1
ATOM 1476 N N . PHE A 1 178 ? -13.999 -6.812 2.175 1.00 98.12 178 PHE A N 1
ATOM 1477 C CA . PHE A 1 178 ? -13.949 -7.979 1.305 1.00 98.12 178 PHE A CA 1
ATOM 1478 C C . PHE A 1 178 ? -12.562 -8.039 0.668 1.00 98.12 178 PHE A C 1
ATOM 1480 O O . PHE A 1 178 ? -12.129 -7.059 0.067 1.00 98.12 178 PHE A O 1
ATOM 1487 N N . ARG A 1 179 ? -11.850 -9.164 0.784 1.00 97.75 179 ARG A N 1
ATOM 1488 C CA . ARG A 1 179 ? -10.531 -9.351 0.156 1.00 97.75 179 ARG A CA 1
ATOM 1489 C C . ARG A 1 179 ? -10.517 -10.532 -0.780 1.00 97.75 179 ARG A C 1
ATOM 1491 O O . ARG A 1 179 ? -11.060 -11.588 -0.470 1.00 97.75 179 ARG A O 1
ATOM 1498 N N . TYR A 1 180 ? -9.790 -10.378 -1.869 1.00 97.75 180 TYR A N 1
ATOM 1499 C CA . TYR A 1 180 ? -9.441 -11.460 -2.764 1.00 97.75 180 TYR A CA 1
ATOM 1500 C C . TYR A 1 180 ? -8.000 -11.283 -3.236 1.00 97.75 180 TYR A C 1
ATOM 1502 O O . TYR A 1 180 ? -7.532 -10.163 -3.446 1.00 97.75 180 TYR A O 1
ATOM 1510 N N . ALA A 1 181 ? -7.302 -12.394 -3.432 1.00 96.56 181 ALA A N 1
ATOM 1511 C CA . ALA A 1 181 ? -6.053 -12.423 -4.167 1.00 96.56 181 ALA A CA 1
ATOM 1512 C C . ALA A 1 181 ? -6.033 -13.643 -5.082 1.00 96.56 181 ALA A C 1
ATOM 1514 O O . ALA A 1 181 ? -6.646 -14.672 -4.803 1.00 96.56 181 ALA A O 1
ATOM 1515 N N . SER A 1 182 ? -5.309 -13.524 -6.185 1.00 94.25 182 SER A N 1
ATOM 1516 C CA . SER A 1 182 ? -5.148 -14.612 -7.143 1.00 94.25 182 SER A CA 1
ATOM 1517 C C . SER A 1 182 ? -4.529 -15.834 -6.469 1.00 94.25 182 SER A C 1
ATOM 1519 O O . SER A 1 182 ? -3.566 -15.715 -5.714 1.00 94.25 182 SER A O 1
ATOM 1521 N N . GLY A 1 183 ? -5.111 -17.006 -6.724 1.00 90.75 183 GLY A N 1
ATOM 1522 C CA . GLY A 1 183 ? -4.761 -18.252 -6.040 1.00 90.75 183 GLY A CA 1
ATOM 1523 C C . GLY A 1 183 ? -5.566 -18.520 -4.765 1.00 90.75 183 GLY A C 1
ATOM 1524 O O . GLY A 1 183 ? -5.434 -19.597 -4.191 1.00 90.75 183 GLY A O 1
ATOM 1525 N N . TRP A 1 184 ? -6.417 -17.591 -4.318 1.00 94.31 184 TRP A N 1
ATOM 1526 C CA . TRP A 1 184 ? -7.406 -17.881 -3.279 1.00 94.31 184 TRP A CA 1
ATOM 1527 C C . TRP A 1 184 ? -8.608 -18.609 -3.880 1.00 94.31 184 TRP A C 1
ATOM 1529 O O . TRP A 1 184 ? -9.041 -18.296 -4.986 1.00 94.31 184 TRP A O 1
ATOM 1539 N N . ASN A 1 185 ? -9.185 -19.545 -3.121 1.00 90.75 185 ASN A N 1
ATOM 1540 C CA . ASN A 1 185 ? -10.369 -20.289 -3.563 1.00 90.75 185 ASN A CA 1
ATOM 1541 C C . ASN A 1 185 ? -11.590 -19.378 -3.745 1.00 90.75 185 ASN A C 1
ATOM 1543 O O . ASN A 1 185 ? -12.377 -19.592 -4.656 1.00 90.75 185 ASN A O 1
ATOM 1547 N N . ASN A 1 186 ? -11.754 -18.392 -2.858 1.00 93.25 186 ASN A N 1
ATOM 1548 C CA . ASN A 1 186 ? -12.853 -17.431 -2.842 1.00 93.25 186 ASN A CA 1
ATOM 1549 C C . ASN A 1 186 ? -12.392 -16.125 -2.180 1.00 93.25 186 ASN A C 1
ATOM 1551 O O . ASN A 1 186 ? -11.324 -16.064 -1.563 1.00 93.25 186 ASN A O 1
ATOM 1555 N N . GLN A 1 187 ? -13.218 -15.084 -2.273 1.00 95.81 187 GLN A N 1
ATOM 1556 C CA . GLN A 1 187 ? -13.041 -13.892 -1.447 1.00 95.81 187 GLN A CA 1
ATOM 1557 C C . GLN A 1 187 ? -13.287 -14.195 0.041 1.00 95.81 187 GLN A C 1
ATOM 1559 O O . GLN A 1 187 ? -14.094 -15.056 0.392 1.00 95.81 187 GLN A O 1
ATOM 1564 N N . THR A 1 188 ? -12.617 -13.445 0.911 1.00 97.00 188 THR A N 1
ATOM 1565 C CA . THR A 1 188 ? -12.808 -13.469 2.364 1.00 97.00 188 THR A CA 1
ATOM 1566 C C . THR A 1 188 ? -13.538 -12.205 2.802 1.00 97.00 188 THR A C 1
ATOM 1568 O O . THR A 1 188 ? -13.169 -11.107 2.387 1.00 97.00 188 THR A O 1
ATOM 1571 N N . GLU A 1 189 ? -14.551 -12.358 3.651 1.00 97.88 189 GLU A N 1
ATOM 1572 C CA . GLU A 1 189 ? -15.269 -11.256 4.292 1.00 97.88 189 GLU A CA 1
ATOM 1573 C C . GLU A 1 189 ? -14.771 -11.063 5.728 1.00 97.88 189 GLU A C 1
ATOM 1575 O O . GLU A 1 189 ? -14.549 -12.033 6.458 1.00 97.88 189 GLU A O 1
ATOM 1580 N N . TYR A 1 190 ? -14.591 -9.803 6.108 1.00 98.06 190 TYR A N 1
ATOM 1581 C CA . TYR A 1 190 ? -14.151 -9.379 7.423 1.00 98.06 190 TYR A CA 1
ATOM 1582 C C . TYR A 1 190 ? -15.156 -8.392 8.013 1.00 98.06 190 TYR A C 1
ATOM 1584 O O . TYR A 1 190 ? -15.447 -7.377 7.383 1.00 98.06 190 TYR A O 1
ATOM 1592 N N . ASP A 1 191 ? -15.612 -8.643 9.237 1.00 97.62 191 ASP A N 1
ATOM 1593 C CA . ASP A 1 191 ? -16.472 -7.729 9.996 1.00 97.62 191 ASP A CA 1
ATOM 1594 C C . ASP A 1 191 ? -15.633 -6.913 10.988 1.00 97.62 191 ASP A C 1
ATOM 1596 O O . ASP A 1 191 ? -14.781 -7.468 11.698 1.00 97.62 191 ASP A O 1
ATOM 1600 N N . LEU A 1 192 ? -15.862 -5.600 11.045 1.00 97.38 192 LEU A N 1
ATOM 1601 C CA . LEU A 1 192 ? -15.122 -4.668 11.895 1.00 97.38 192 LEU A CA 1
ATOM 1602 C C . LEU A 1 192 ? -15.985 -4.223 13.078 1.00 97.38 192 LEU A C 1
ATOM 1604 O O . LEU A 1 192 ? -17.095 -3.725 12.919 1.00 97.38 192 LEU A O 1
ATOM 1608 N N . GLU A 1 193 ? -15.446 -4.359 14.289 1.00 95.69 193 GLU A N 1
ATOM 1609 C CA . GLU A 1 193 ? -16.106 -3.932 15.525 1.00 95.69 193 GLU A CA 1
ATOM 1610 C C . GLU A 1 193 ? -15.340 -2.786 16.178 1.00 95.69 193 GLU A C 1
ATOM 1612 O O . GLU A 1 193 ? -14.122 -2.868 16.383 1.00 95.69 193 GLU A O 1
ATOM 1617 N N . TYR A 1 194 ? -16.073 -1.756 16.596 1.00 94.81 194 TYR A N 1
ATOM 1618 C CA . TYR A 1 194 ? -15.532 -0.561 17.235 1.00 94.81 194 TYR A CA 1
ATOM 1619 C C . TYR A 1 194 ? -16.005 -0.447 18.688 1.00 94.81 194 TYR A C 1
ATOM 1621 O O . TYR A 1 194 ? -17.122 -0.832 19.021 1.00 94.81 194 TYR A O 1
ATOM 1629 N N . VAL A 1 195 ? -15.149 0.096 19.555 1.00 94.31 195 VAL A N 1
ATOM 1630 C CA . VAL A 1 195 ? -15.468 0.488 20.939 1.00 94.31 195 VAL A CA 1
ATOM 1631 C C . VAL A 1 195 ? -14.913 1.894 21.143 1.00 94.31 195 VAL A C 1
ATOM 1633 O O . VAL A 1 195 ? -13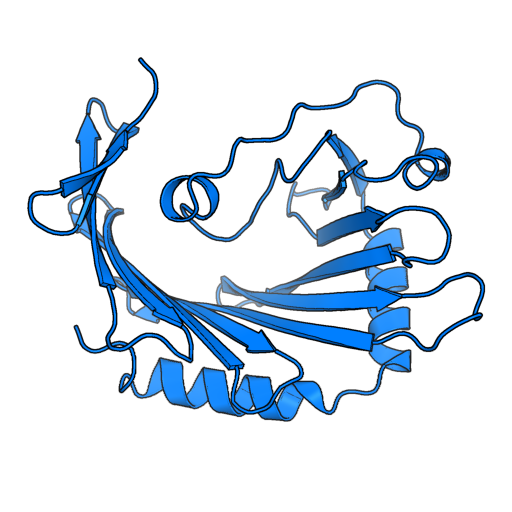.776 2.153 20.749 1.00 94.31 195 VAL A O 1
ATOM 1636 N N . ASP A 1 196 ? -15.714 2.811 21.686 1.00 92.12 196 ASP A N 1
ATOM 1637 C CA . ASP A 1 196 ? -15.343 4.224 21.880 1.00 92.12 196 ASP A CA 1
ATOM 1638 C C . ASP A 1 196 ? -14.755 4.873 20.611 1.00 92.12 196 ASP A C 1
ATOM 1640 O O . ASP A 1 196 ? -13.718 5.539 20.640 1.00 92.12 196 ASP A O 1
ATOM 1644 N N . ASN A 1 197 ? -15.391 4.622 19.461 1.00 89.38 197 ASN A N 1
ATOM 1645 C CA . ASN A 1 197 ? -14.963 5.084 18.132 1.00 89.38 197 ASN A CA 1
ATOM 1646 C C . ASN A 1 197 ? -13.586 4.582 17.656 1.00 89.38 197 ASN A C 1
ATOM 1648 O O . ASN A 1 197 ? -13.066 5.078 16.658 1.00 89.38 197 ASN A O 1
ATOM 1652 N N . LYS A 1 198 ? -13.005 3.569 18.307 1.00 92.25 198 LYS A N 1
ATOM 1653 C CA . LYS A 1 198 ? -11.729 2.951 17.918 1.00 92.25 198 LYS A CA 1
ATOM 1654 C C . LYS A 1 198 ? -11.938 1.512 17.474 1.00 92.25 198 LYS A C 1
ATOM 1656 O O . LYS A 1 198 ? -12.730 0.787 18.074 1.00 92.25 198 LYS A O 1
ATOM 1661 N N . LEU A 1 199 ? -11.209 1.088 16.439 1.00 94.62 199 LEU A N 1
ATOM 1662 C CA . LEU A 1 199 ? -11.248 -0.300 15.983 1.00 94.62 199 LEU A CA 1
ATOM 1663 C C . LEU A 1 199 ? -10.786 -1.218 17.122 1.00 94.62 199 LEU A C 1
ATOM 1665 O O . LEU A 1 199 ? -9.668 -1.100 17.625 1.00 94.62 199 LEU A O 1
ATOM 1669 N N . ASN A 1 200 ? -11.657 -2.139 17.516 1.00 95.69 200 ASN A N 1
ATOM 1670 C CA . ASN A 1 200 ? -11.421 -3.078 18.603 1.00 95.69 200 ASN A CA 1
ATOM 1671 C C . ASN A 1 200 ? -11.116 -4.478 18.067 1.00 95.69 200 ASN A C 1
ATOM 1673 O O . ASN A 1 200 ? -10.210 -5.146 18.569 1.00 95.69 200 ASN A O 1
ATOM 1677 N N . LYS A 1 201 ? -11.858 -4.945 17.055 1.00 96.75 201 LYS A N 1
ATOM 1678 C CA . LYS A 1 201 ? -11.691 -6.291 16.490 1.00 96.75 201 LYS A CA 1
ATOM 1679 C C . LYS A 1 201 ? -11.990 -6.330 15.000 1.00 96.75 201 LYS A C 1
ATOM 1681 O O . LYS A 1 201 ? -12.800 -5.555 14.507 1.00 96.75 201 LYS A O 1
ATOM 1686 N N . ILE A 1 202 ? -11.374 -7.304 14.339 1.00 97.94 202 ILE A N 1
ATOM 1687 C CA . ILE A 1 202 ? -11.742 -7.771 13.004 1.00 97.94 202 ILE A CA 1
ATOM 1688 C C . ILE A 1 202 ? -12.068 -9.261 13.118 1.00 97.94 202 ILE A C 1
ATOM 1690 O O . ILE A 1 202 ? -11.293 -10.014 13.722 1.00 97.94 202 ILE A O 1
ATOM 1694 N N . LYS A 1 203 ? -13.195 -9.695 12.557 1.00 98.31 203 LYS A N 1
ATOM 1695 C CA . LYS A 1 203 ? -13.647 -11.092 12.560 1.00 98.31 203 LYS A CA 1
ATOM 1696 C C . LYS A 1 203 ? -13.775 -11.648 11.147 1.00 98.31 203 LYS A C 1
ATOM 1698 O O . LYS A 1 203 ? -14.016 -10.889 10.225 1.00 98.31 203 LYS A O 1
ATOM 1703 N N . ILE A 1 204 ? -13.636 -12.964 11.005 1.00 97.06 204 ILE A N 1
ATOM 1704 C CA . ILE A 1 204 ? -14.043 -13.724 9.815 1.00 97.06 204 ILE A CA 1
ATOM 1705 C C . ILE A 1 204 ? -15.098 -14.721 10.295 1.00 97.06 204 ILE A C 1
ATOM 1707 O O . ILE A 1 204 ? -14.769 -15.701 10.976 1.00 97.06 204 ILE A O 1
ATOM 1711 N N . GLY A 1 205 ? -16.372 -14.432 10.025 1.00 94.75 205 GLY A N 1
ATOM 1712 C CA . GLY A 1 205 ? -17.484 -15.133 10.665 1.00 94.75 205 GLY A CA 1
ATOM 1713 C C . GLY A 1 205 ? -17.352 -15.089 12.194 1.00 94.75 205 GLY A C 1
ATOM 1714 O O . GLY A 1 205 ? -17.249 -14.024 12.798 1.00 94.75 205 GLY A O 1
ATOM 1715 N N . ASN A 1 206 ? -17.279 -16.256 12.836 1.00 94.56 206 ASN A N 1
ATOM 1716 C CA . ASN A 1 206 ? -17.154 -16.352 14.296 1.00 94.56 206 ASN A CA 1
ATOM 1717 C C . ASN A 1 206 ? -15.706 -16.266 14.818 1.00 94.56 206 ASN A C 1
ATOM 1719 O O . ASN A 1 206 ? -15.489 -16.233 16.031 1.00 94.56 206 ASN A O 1
ATOM 1723 N N . VAL A 1 207 ? -14.703 -16.235 13.937 1.00 96.88 207 VAL A N 1
ATOM 1724 C CA . VAL A 1 207 ? -13.286 -16.257 14.326 1.00 96.88 207 VAL A CA 1
ATOM 1725 C C . VAL A 1 207 ? -12.758 -14.836 14.481 1.00 96.88 207 VAL A C 1
ATOM 1727 O O . VAL A 1 207 ? -12.852 -14.028 13.563 1.00 96.88 207 VAL A O 1
ATOM 1730 N N . VAL A 1 208 ? -12.133 -14.531 15.623 1.00 97.12 208 VAL A N 1
ATOM 1731 C CA . VAL A 1 208 ? -11.403 -13.266 15.805 1.00 97.12 208 VAL A CA 1
ATOM 1732 C C . VAL A 1 208 ? -10.110 -13.322 14.996 1.00 97.12 208 VAL A C 1
ATOM 1734 O O . VAL A 1 208 ? -9.171 -14.035 15.347 1.00 97.12 208 VAL A O 1
ATOM 1737 N N . TRP A 1 209 ? -10.058 -12.553 13.912 1.00 97.19 209 TRP A N 1
ATOM 1738 C CA . TRP A 1 209 ? -8.891 -12.454 13.044 1.00 97.19 209 TRP A CA 1
ATOM 1739 C C . TRP A 1 209 ? -7.811 -11.562 13.653 1.00 97.19 209 TRP A C 1
ATOM 1741 O O . TRP A 1 209 ? -6.639 -11.946 13.714 1.00 97.19 209 TRP A O 1
ATOM 1751 N N . TRP A 1 210 ? -8.226 -10.391 14.135 1.00 97.31 210 TRP A N 1
ATOM 1752 C CA . TRP A 1 210 ? -7.373 -9.390 14.763 1.00 97.31 210 TRP A CA 1
ATOM 1753 C C . TRP A 1 210 ? -8.107 -8.729 15.930 1.00 97.31 210 TRP A C 1
ATOM 1755 O O . TRP A 1 210 ? -9.333 -8.601 15.924 1.00 97.31 210 TRP A O 1
ATOM 1765 N N . LYS A 1 211 ? -7.355 -8.302 16.944 1.00 95.44 211 LYS A N 1
ATOM 1766 C CA . LYS A 1 211 ? -7.874 -7.570 18.099 1.00 95.44 211 LYS A CA 1
ATOM 1767 C C . LYS A 1 211 ? -6.870 -6.512 18.533 1.00 95.44 211 LYS A C 1
ATOM 1769 O O . LYS A 1 211 ? -5.669 -6.792 18.580 1.00 95.44 211 LYS A O 1
ATOM 1774 N N . SER A 1 212 ? -7.366 -5.330 18.882 1.00 92.69 212 SER A N 1
ATOM 1775 C CA . SER A 1 212 ? -6.538 -4.263 19.427 1.00 92.69 212 SER A CA 1
ATOM 1776 C C . SER A 1 212 ? -5.879 -4.725 20.728 1.00 92.69 212 SER A C 1
ATOM 1778 O O . SER A 1 212 ? -6.451 -5.470 21.535 1.00 92.69 212 SER A O 1
ATOM 1780 N N . LYS A 1 213 ? -4.627 -4.315 20.927 1.00 85.62 213 LYS A N 1
ATOM 1781 C CA . LYS A 1 213 ? -3.991 -4.463 22.236 1.00 85.62 213 LYS A CA 1
ATOM 1782 C C . LYS A 1 213 ? -4.637 -3.429 23.157 1.00 85.62 213 LYS A C 1
ATOM 1784 O O . LYS A 1 213 ? -4.748 -2.273 22.753 1.00 85.62 213 LYS A O 1
ATOM 1789 N N . LYS A 1 214 ? -5.111 -3.889 24.319 1.00 59.44 214 LYS A N 1
ATOM 1790 C CA . LYS A 1 214 ? -5.582 -3.010 25.394 1.00 59.44 214 LYS A CA 1
ATOM 1791 C C . LYS A 1 214 ? -4.492 -2.018 25.783 1.00 59.44 214 LYS A C 1
ATOM 1793 O O . LYS A 1 214 ? -3.312 -2.440 25.762 1.00 59.44 214 LYS A O 1
#